Protein AF-A0A803NP10-F1 (afdb_monomer_lite)

InterPro domains:
  IPR000477 Reverse transcriptase domain [PF00078] (2-114)
  IPR043502 DNA/RNA polymerase superfamily [SSF56672] (2-118)
  IPR052343 Diverse Retrotransposon and Effector-Associated Protein [PTHR46890] (3-123)

pLDDT: mean 70.98, std 17.85, range [36.22, 94.0]

Secondary structure (DSSP, 8-state):
-----------HHHHHHHHHHHHHHHTTHHHHS-TT--TT-TT--HHHHHHHHHHHHHHHHH--SSSS---------TTGGGS--HHHHHHHHHHTT--HHHHHHHHHHHS---EEEEETTEEEEEE---------HHHHHHHHHHHT-----TT-EETTEETTTTT-SHHHHHHHHHHHHTT-

Structure (mmCIF, N/CA/C/O backbone):
data_AF-A0A803NP10-F1
#
_entry.id   AF-A0A803NP10-F1
#
loop_
_atom_site.group_PDB
_atom_site.id
_atom_site.type_symbol
_atom_site.label_atom_id
_atom_site.label_alt_id
_atom_site.label_comp_id
_atom_site.label_asym_id
_atom_site.label_entity_id
_atom_site.label_seq_id
_atom_site.pdbx_PDB_ins_code
_atom_site.Cartn_x
_atom_site.Cartn_y
_atom_site.Cartn_z
_atom_site.occupancy
_atom_site.B_iso_or_equiv
_atom_site.auth_seq_id
_atom_site.auth_comp_id
_atom_site.auth_asym_id
_atom_site.auth_atom_id
_atom_site.pdbx_PDB_model_num
ATOM 1 N N . MET A 1 1 ? 21.251 1.908 19.090 1.00 40.88 1 MET A N 1
ATOM 2 C CA . MET A 1 1 ? 21.165 1.400 17.698 1.00 40.88 1 MET A CA 1
ATOM 3 C C . MET A 1 1 ? 19.719 1.035 17.324 1.00 40.88 1 MET A C 1
ATOM 5 O O . MET A 1 1 ? 19.474 -0.008 16.733 1.00 40.88 1 MET A O 1
ATOM 9 N N . GLY A 1 2 ? 18.742 1.880 17.663 1.00 46.78 2 GLY A N 1
ATOM 10 C CA . GLY A 1 2 ? 17.358 1.761 17.189 1.00 46.78 2 GLY A CA 1
ATOM 11 C C . GLY A 1 2 ? 17.092 2.895 16.204 1.00 46.78 2 GLY A C 1
ATOM 12 O O . GLY A 1 2 ? 17.693 3.951 16.352 1.00 46.78 2 GLY A O 1
ATOM 13 N N . ASP A 1 3 ? 16.246 2.662 15.205 1.00 52.47 3 ASP A N 1
ATOM 14 C CA . ASP A 1 3 ? 15.698 3.675 14.281 1.00 52.47 3 ASP A CA 1
ATOM 15 C C . ASP A 1 3 ? 16.528 4.100 13.059 1.00 52.47 3 ASP A C 1
ATOM 17 O O . ASP A 1 3 ? 16.216 5.098 12.410 1.00 52.47 3 ASP A O 1
ATOM 21 N N . LEU A 1 4 ? 17.508 3.302 12.629 1.00 56.22 4 LEU A N 1
ATOM 22 C CA . LEU A 1 4 ? 17.996 3.433 11.252 1.00 56.22 4 LEU A CA 1
ATOM 23 C C . LEU A 1 4 ? 16.934 2.889 10.286 1.00 56.22 4 LEU A C 1
ATOM 25 O O . LEU A 1 4 ? 16.566 1.714 10.353 1.00 56.22 4 LEU A O 1
ATOM 29 N N . ARG A 1 5 ? 16.444 3.749 9.384 1.00 56.88 5 ARG A N 1
ATOM 30 C CA . ARG A 1 5 ? 15.565 3.367 8.270 1.00 56.88 5 ARG A CA 1
ATOM 31 C C . ARG A 1 5 ? 16.409 3.228 7.002 1.00 56.88 5 ARG A C 1
ATOM 33 O O . ARG A 1 5 ? 16.737 4.253 6.402 1.00 56.88 5 ARG A O 1
ATOM 40 N N . PRO A 1 6 ? 16.805 2.006 6.605 1.00 53.59 6 PRO A N 1
ATOM 41 C CA . PRO A 1 6 ? 17.577 1.814 5.388 1.00 53.59 6 PRO A CA 1
ATOM 42 C C . PRO A 1 6 ? 16.744 2.259 4.183 1.00 53.59 6 PRO A C 1
ATOM 44 O O . PRO A 1 6 ? 15.606 1.833 3.999 1.00 53.59 6 PRO A O 1
ATOM 47 N N . ILE A 1 7 ? 17.307 3.147 3.368 1.00 60.44 7 ILE A N 1
ATOM 48 C CA . ILE A 1 7 ? 16.685 3.579 2.118 1.00 60.44 7 ILE A CA 1
ATOM 49 C C . ILE A 1 7 ? 17.265 2.715 1.005 1.00 60.44 7 ILE A C 1
ATOM 51 O O . ILE A 1 7 ? 18.455 2.791 0.703 1.00 60.44 7 ILE A O 1
ATOM 55 N N . ALA A 1 8 ? 16.416 1.909 0.370 1.00 59.62 8 ALA A N 1
ATOM 56 C CA . ALA A 1 8 ? 16.795 1.191 -0.836 1.00 59.62 8 ALA A CA 1
ATOM 57 C C . ALA A 1 8 ? 16.838 2.177 -2.010 1.00 59.62 8 ALA A C 1
ATOM 59 O O . ALA A 1 8 ? 15.809 2.693 -2.454 1.00 59.62 8 ALA A O 1
ATOM 60 N N . LEU A 1 9 ? 18.031 2.459 -2.530 1.00 59.84 9 LEU A N 1
ATOM 61 C CA . LEU A 1 9 ? 18.154 3.209 -3.771 1.00 59.84 9 LEU A CA 1
ATOM 62 C C . LEU A 1 9 ? 18.084 2.216 -4.936 1.00 59.84 9 LEU A C 1
ATOM 64 O O . LEU A 1 9 ? 18.930 1.348 -5.078 1.00 59.84 9 LEU A O 1
ATOM 68 N N . CYS A 1 10 ? 17.059 2.305 -5.773 1.00 66.06 10 CYS A N 1
ATOM 69 C CA . CYS A 1 10 ? 16.915 1.406 -6.920 1.00 66.06 10 CYS A CA 1
ATOM 70 C C . CYS A 1 10 ? 17.421 2.057 -8.215 1.00 66.06 10 CYS A C 1
ATOM 72 O O . CYS A 1 10 ? 17.419 3.288 -8.331 1.00 66.06 10 CYS A O 1
ATOM 74 N N . ASN A 1 11 ? 17.780 1.231 -9.205 1.00 73.69 11 ASN A N 1
ATOM 75 C CA . ASN A 1 11 ? 18.084 1.687 -10.565 1.00 73.69 11 ASN A CA 1
ATOM 76 C C . ASN A 1 11 ? 16.886 2.469 -11.150 1.00 73.69 11 ASN A C 1
ATOM 78 O O . ASN A 1 11 ? 15.725 2.133 -10.894 1.00 73.69 11 ASN A O 1
ATOM 82 N N . VAL A 1 12 ? 17.154 3.510 -11.942 1.00 76.06 12 VAL A N 1
ATOM 83 C CA . VAL A 1 12 ? 16.141 4.282 -12.679 1.00 76.06 12 VAL A CA 1
ATOM 84 C C . VAL A 1 12 ? 15.227 3.372 -13.510 1.00 76.06 12 VAL A C 1
ATOM 86 O O . VAL A 1 12 ? 14.010 3.543 -13.451 1.00 76.06 12 VAL A O 1
ATOM 89 N N . SER A 1 13 ? 15.762 2.346 -14.179 1.00 73.06 13 SER A N 1
ATOM 90 C CA . SER A 1 13 ? 14.955 1.373 -14.937 1.00 73.06 13 SER A CA 1
ATOM 91 C C . SER A 1 13 ? 13.927 0.659 -14.051 1.00 73.06 13 SER A C 1
ATOM 93 O O . SER A 1 13 ? 12.762 0.517 -14.421 1.00 73.06 13 SER A O 1
ATOM 95 N N . TYR A 1 14 ? 14.326 0.273 -12.835 1.00 78.94 14 TYR A N 1
ATOM 96 C CA . TYR A 1 14 ? 13.425 -0.335 -11.854 1.00 78.94 14 TYR A CA 1
ATOM 97 C C . TYR A 1 14 ? 12.371 0.658 -11.351 1.00 78.94 14 TYR A C 1
ATOM 99 O O . TYR A 1 14 ? 11.205 0.298 -11.185 1.00 78.94 14 TYR A O 1
ATOM 107 N N . LYS A 1 15 ? 12.747 1.922 -11.127 1.00 80.56 15 LYS A N 1
ATOM 108 C CA . LYS A 1 15 ? 11.797 2.969 -10.718 1.00 80.56 15 LYS A CA 1
ATOM 109 C C . LYS A 1 15 ? 10.732 3.199 -11.789 1.00 80.56 15 LYS A C 1
ATOM 111 O O . LYS A 1 15 ? 9.561 3.334 -11.454 1.00 80.56 15 LYS A O 1
ATOM 116 N N . ILE A 1 16 ? 11.122 3.184 -13.064 1.00 82.44 16 ILE A N 1
ATOM 117 C CA . ILE A 1 16 ? 10.186 3.281 -14.190 1.00 82.44 16 ILE A CA 1
ATOM 118 C C . ILE A 1 16 ? 9.250 2.068 -14.194 1.00 82.44 16 ILE A C 1
ATOM 120 O O . ILE A 1 16 ? 8.033 2.240 -14.184 1.00 82.44 16 ILE A O 1
ATOM 124 N N . LEU A 1 17 ? 9.792 0.849 -14.132 1.00 83.12 17 LEU A N 1
ATOM 125 C CA . LEU A 1 17 ? 8.986 -0.374 -14.151 1.00 83.12 17 LEU A CA 1
ATOM 126 C C . LEU A 1 17 ? 7.996 -0.436 -12.978 1.00 83.12 17 LEU A C 1
ATOM 128 O O . LEU A 1 17 ? 6.797 -0.614 -13.183 1.00 83.12 17 LEU A O 1
ATOM 132 N N . SER A 1 18 ? 8.479 -0.240 -11.751 1.00 85.44 18 SER A N 1
ATOM 133 C CA . SER A 1 18 ? 7.636 -0.252 -10.549 1.00 85.44 18 SER A CA 1
ATOM 134 C C . SER A 1 18 ? 6.572 0.846 -10.590 1.00 85.44 18 SER A C 1
ATOM 136 O O . SER A 1 18 ? 5.431 0.617 -10.184 1.00 85.44 18 SER A O 1
ATOM 138 N N . LYS A 1 19 ? 6.889 2.012 -11.168 1.00 86.56 19 LYS A N 1
ATOM 139 C CA . LYS A 1 19 ? 5.907 3.071 -11.393 1.00 86.56 19 LYS A CA 1
ATOM 140 C C . LYS A 1 19 ? 4.815 2.662 -12.374 1.00 86.56 19 LYS A C 1
ATOM 142 O O . LYS A 1 19 ? 3.642 2.924 -12.103 1.00 86.56 19 LYS A O 1
ATOM 147 N N . VAL A 1 20 ? 5.181 2.047 -13.498 1.00 89.06 20 VAL A N 1
ATOM 148 C CA . VAL A 1 20 ? 4.216 1.561 -14.495 1.00 89.06 20 VAL A CA 1
ATOM 149 C C . VAL A 1 20 ? 3.281 0.536 -13.857 1.00 89.06 20 VAL A C 1
ATOM 151 O O . VAL A 1 20 ? 2.063 0.650 -13.999 1.00 89.06 20 VAL A O 1
ATOM 154 N N . LEU A 1 21 ? 3.829 -0.407 -13.084 1.00 89.81 21 LEU A N 1
ATOM 155 C CA . LEU A 1 21 ? 3.028 -1.403 -12.374 1.00 89.81 21 LEU A CA 1
ATOM 156 C C . LEU A 1 21 ? 2.063 -0.751 -11.374 1.00 89.81 21 LEU A C 1
ATOM 158 O O . LEU A 1 21 ? 0.867 -1.038 -11.398 1.00 89.81 21 LEU A O 1
ATOM 162 N N . ALA A 1 22 ? 2.545 0.185 -10.552 1.00 89.31 22 ALA A N 1
ATOM 163 C CA . ALA A 1 22 ? 1.715 0.901 -9.585 1.00 89.31 22 ALA A CA 1
ATOM 164 C C . ALA A 1 22 ? 0.599 1.723 -10.254 1.00 89.31 22 ALA A C 1
ATOM 166 O O . ALA A 1 22 ? -0.526 1.770 -9.761 1.00 89.31 22 ALA A O 1
ATOM 167 N N . ASN A 1 23 ? 0.883 2.358 -11.393 1.00 89.19 23 ASN A N 1
ATOM 168 C CA . ASN A 1 23 ? -0.120 3.111 -12.142 1.00 89.19 23 ASN A CA 1
ATOM 169 C C . ASN A 1 23 ? -1.200 2.205 -12.744 1.00 89.19 23 ASN A C 1
ATOM 171 O O . ASN A 1 23 ? -2.362 2.597 -12.735 1.00 89.19 23 ASN A O 1
ATOM 175 N N . ARG A 1 24 ? -0.852 0.995 -13.198 1.00 89.50 24 ARG A N 1
ATOM 176 C CA . ARG A 1 24 ? -1.848 0.005 -13.639 1.00 89.50 24 ARG A CA 1
ATOM 177 C C . ARG A 1 24 ? -2.714 -0.493 -12.483 1.00 89.50 24 ARG A C 1
ATOM 179 O O . ARG A 1 24 ? -3.924 -0.594 -12.646 1.00 89.50 24 ARG A O 1
ATOM 186 N N . MET A 1 25 ? -2.130 -0.732 -11.304 1.00 86.88 25 MET A N 1
ATOM 187 C CA . MET A 1 25 ? -2.915 -1.121 -10.120 1.00 86.88 25 MET A CA 1
ATOM 188 C C . MET A 1 25 ? -3.843 -0.017 -9.625 1.00 86.88 25 MET A C 1
ATOM 190 O O . MET A 1 25 ? -4.866 -0.320 -9.022 1.00 86.88 25 MET A O 1
ATOM 194 N N . ARG A 1 26 ? -3.518 1.254 -9.888 1.00 85.19 26 ARG A N 1
ATOM 195 C CA . ARG A 1 26 ? -4.315 2.399 -9.434 1.00 85.19 26 ARG A CA 1
ATOM 196 C C . ARG A 1 26 ? -5.789 2.289 -9.826 1.00 85.19 26 ARG A C 1
ATOM 198 O O . ARG A 1 26 ? -6.626 2.600 -8.998 1.00 85.19 26 ARG A O 1
ATOM 205 N N . GLY A 1 27 ? -6.105 1.832 -11.039 1.00 83.44 27 GLY A N 1
ATOM 206 C CA . GLY A 1 27 ? -7.501 1.686 -11.477 1.00 83.44 27 GLY A CA 1
ATOM 207 C C . GLY A 1 27 ? -8.274 0.580 -10.747 1.00 83.44 27 GLY A C 1
ATOM 208 O O . GLY A 1 27 ? -9.497 0.606 -10.704 1.00 83.44 27 GLY A O 1
ATOM 209 N N . LEU A 1 28 ? -7.567 -0.382 -10.150 1.00 86.31 28 LEU A N 1
ATOM 210 C CA . LEU A 1 28 ? -8.155 -1.518 -9.435 1.00 86.31 28 LEU A CA 1
ATOM 211 C C . LEU A 1 28 ? -8.153 -1.320 -7.915 1.00 86.31 28 LEU A C 1
ATOM 213 O O . LEU A 1 28 ? -8.812 -2.072 -7.201 1.00 86.31 28 LEU A O 1
ATOM 217 N N . ILE A 1 29 ? -7.422 -0.323 -7.407 1.00 85.50 29 ILE A N 1
ATOM 218 C CA . ILE A 1 29 ? -7.143 -0.193 -5.975 1.00 85.50 29 ILE A CA 1
ATOM 219 C C . ILE A 1 29 ? -8.410 0.031 -5.144 1.00 85.50 29 ILE A C 1
ATOM 221 O O . ILE A 1 29 ? -8.508 -0.504 -4.045 1.00 85.50 29 ILE A O 1
ATOM 225 N N . ASP A 1 30 ? -9.403 0.734 -5.691 1.00 84.56 30 ASP A N 1
ATOM 226 C CA . ASP A 1 30 ? -10.671 1.002 -5.004 1.00 84.56 30 ASP A CA 1
ATOM 227 C C . ASP A 1 30 ? -11.570 -0.238 -4.883 1.00 84.56 30 ASP A C 1
ATOM 229 O O . ASP A 1 30 ? -12.404 -0.297 -3.987 1.00 84.56 30 ASP A O 1
ATOM 233 N N . HIS A 1 31 ? -11.375 -1.251 -5.734 1.00 86.00 31 HIS A N 1
ATOM 234 C CA . HIS A 1 31 ? -12.096 -2.528 -5.651 1.00 86.00 31 HIS A CA 1
ATOM 235 C C . HIS A 1 31 ? -11.412 -3.517 -4.699 1.00 86.00 31 HIS A C 1
ATOM 237 O O . HIS A 1 31 ? -12.032 -4.449 -4.198 1.00 86.00 31 HIS A O 1
ATOM 243 N N . VAL A 1 32 ? -10.110 -3.327 -4.485 1.00 86.06 32 VAL A N 1
ATOM 244 C CA . VAL A 1 32 ? -9.248 -4.206 -3.690 1.00 86.06 32 VAL A CA 1
ATOM 245 C C . VAL A 1 32 ? -9.181 -3.755 -2.233 1.00 86.06 32 VAL A C 1
ATOM 247 O O . VAL A 1 32 ? -9.078 -4.585 -1.331 1.00 86.06 32 VAL A O 1
ATOM 250 N N . ILE A 1 33 ? -9.211 -2.444 -1.995 1.00 86.94 33 ILE A N 1
ATOM 251 C CA . ILE A 1 33 ? -8.948 -1.857 -0.687 1.00 86.94 33 ILE A CA 1
ATOM 252 C C . ILE A 1 33 ? -10.222 -1.258 -0.086 1.00 86.94 33 ILE A C 1
ATOM 254 O O . ILE A 1 33 ? -10.951 -0.520 -0.744 1.00 86.94 33 ILE A O 1
ATOM 258 N N . SER A 1 34 ? -10.431 -1.505 1.212 1.00 87.19 34 SER A N 1
ATOM 259 C CA . SER A 1 34 ? -11.513 -0.903 2.000 1.00 87.19 34 SER A CA 1
ATOM 260 C C . SER A 1 34 ? -11.555 0.628 1.856 1.00 87.19 34 SER A C 1
ATOM 262 O O . SER A 1 34 ? -10.497 1.271 1.859 1.00 87.19 34 SER A O 1
ATOM 264 N N . PRO A 1 35 ? -12.745 1.256 1.826 1.00 84.19 35 PRO A N 1
ATOM 265 C CA . PRO A 1 35 ? -12.879 2.715 1.830 1.00 84.19 35 PRO A CA 1
ATOM 266 C C . PRO A 1 35 ? -12.229 3.381 3.055 1.00 84.19 35 PRO A C 1
ATOM 268 O O . PRO A 1 35 ? -11.812 4.530 2.976 1.00 84.19 35 PRO A O 1
ATOM 271 N N . THR A 1 36 ? -12.073 2.655 4.167 1.00 83.44 36 THR A N 1
ATOM 272 C CA . THR A 1 36 ? -11.462 3.172 5.405 1.00 83.44 36 THR A CA 1
ATOM 273 C C . THR A 1 36 ? -9.935 3.270 5.362 1.00 83.44 36 THR A C 1
ATOM 275 O O . THR A 1 36 ? -9.326 3.861 6.253 1.00 83.44 36 THR A O 1
ATOM 278 N N . GLN A 1 37 ? -9.277 2.696 4.352 1.00 84.38 37 GLN A N 1
ATOM 279 C CA . GLN A 1 37 ? -7.831 2.817 4.200 1.00 84.38 37 GLN A CA 1
ATOM 280 C C . GLN A 1 37 ? -7.497 4.088 3.416 1.00 84.38 37 GLN A C 1
ATOM 282 O O . GLN A 1 37 ? -7.716 4.151 2.211 1.00 84.38 37 GLN A O 1
ATOM 287 N N . SER A 1 38 ? -6.935 5.092 4.085 1.00 81.81 38 SER A N 1
ATOM 288 C CA . SER A 1 38 ? -6.633 6.385 3.439 1.00 81.81 38 SER A CA 1
ATOM 289 C C . SER A 1 38 ? -5.166 6.567 3.042 1.00 81.81 38 SER A C 1
ATOM 291 O O . SER A 1 38 ? -4.845 7.391 2.190 1.00 81.81 38 SER A O 1
ATOM 293 N N . ALA A 1 39 ? -4.242 5.802 3.628 1.00 81.38 39 ALA A N 1
ATOM 294 C CA . ALA A 1 39 ? -2.816 5.953 3.345 1.00 81.38 39 ALA A CA 1
ATOM 295 C C . ALA A 1 39 ? -2.443 5.404 1.956 1.00 81.38 39 ALA A C 1
ATOM 297 O O . ALA A 1 39 ? -2.854 4.307 1.585 1.00 81.38 39 ALA A O 1
ATOM 298 N N . PHE A 1 40 ? -1.602 6.147 1.227 1.00 80.50 40 PHE A N 1
ATOM 299 C CA . PHE A 1 40 ? -1.045 5.779 -0.086 1.00 80.50 40 PHE A CA 1
ATOM 300 C C . PHE A 1 40 ? -2.062 5.602 -1.230 1.00 80.50 40 PHE A C 1
ATOM 302 O O . PHE A 1 40 ? -1.690 5.121 -2.302 1.00 80.50 40 PHE A O 1
ATOM 309 N N . ILE A 1 41 ? -3.308 6.050 -1.051 1.00 83.94 41 ILE A N 1
ATOM 310 C CA . ILE A 1 41 ? -4.344 6.025 -2.091 1.00 83.94 41 ILE A CA 1
ATOM 311 C C . ILE A 1 41 ? -4.578 7.453 -2.603 1.00 83.94 41 ILE A C 1
ATOM 313 O O . ILE A 1 41 ? -4.772 8.369 -1.802 1.00 83.94 41 ILE A O 1
ATOM 317 N N . PRO A 1 42 ? -4.528 7.691 -3.927 1.00 80.56 42 PRO A N 1
ATOM 318 C CA . PRO A 1 42 ? -4.794 9.015 -4.483 1.00 80.56 42 PRO A CA 1
ATOM 319 C C . PRO A 1 42 ? -6.215 9.476 -4.138 1.00 80.56 42 PRO A C 1
ATOM 321 O O . PRO A 1 42 ? -7.159 8.704 -4.235 1.00 80.56 42 PRO A O 1
ATOM 324 N N . GLY A 1 43 ? -6.367 10.747 -3.768 1.00 82.69 43 GLY A N 1
ATOM 325 C CA . GLY A 1 43 ? -7.677 11.333 -3.462 1.00 82.69 43 GLY A CA 1
ATOM 326 C C . GLY A 1 43 ? -8.179 11.098 -2.035 1.00 82.69 43 GLY A C 1
ATOM 327 O O . GLY A 1 43 ? -9.128 11.764 -1.644 1.00 82.69 43 GLY A O 1
ATOM 328 N N . ARG A 1 44 ? -7.524 10.242 -1.237 1.00 84.88 44 ARG A N 1
ATOM 329 C CA . ARG A 1 44 ? -7.834 10.057 0.190 1.00 84.88 44 ARG A CA 1
ATOM 330 C C . ARG A 1 44 ? -6.859 10.857 1.049 1.00 84.88 44 ARG A C 1
ATOM 332 O O . ARG A 1 44 ? -5.655 10.868 0.774 1.00 84.88 44 ARG A O 1
ATOM 339 N N . LEU A 1 45 ? -7.363 11.563 2.060 1.00 85.00 45 LEU A N 1
ATOM 340 C CA . LEU A 1 45 ? -6.544 12.421 2.913 1.00 85.00 45 LEU A CA 1
ATOM 341 C C . LEU A 1 45 ? -6.278 11.753 4.262 1.00 85.00 45 LEU A C 1
ATOM 343 O O . LEU A 1 45 ? -7.096 11.020 4.808 1.00 85.00 45 LEU A O 1
ATOM 347 N N . ILE A 1 46 ? -5.109 12.036 4.844 1.00 86.00 46 ILE A N 1
ATOM 348 C CA . ILE A 1 46 ? -4.767 11.526 6.180 1.00 86.00 46 ILE A CA 1
ATOM 349 C C . ILE A 1 46 ? -5.675 12.113 7.272 1.00 86.00 46 ILE A C 1
ATOM 351 O O . ILE A 1 46 ? -5.887 11.476 8.301 1.00 86.00 46 ILE A O 1
ATOM 355 N N . SER A 1 47 ? -6.235 13.304 7.032 1.00 88.12 47 SER A N 1
ATOM 356 C CA . SER A 1 47 ? -7.206 13.963 7.911 1.00 88.12 47 SER A CA 1
ATOM 357 C C . SER A 1 47 ? -8.447 13.114 8.154 1.00 88.12 47 SER A C 1
ATOM 359 O O . SER A 1 47 ? -8.966 13.115 9.265 1.00 88.12 47 SER A O 1
ATOM 361 N N . ASP A 1 48 ? -8.880 12.346 7.155 1.00 85.38 48 ASP A N 1
ATOM 362 C CA . ASP A 1 48 ? -10.111 11.558 7.227 1.00 85.38 48 ASP A CA 1
ATOM 363 C C . ASP A 1 48 ? -9.950 10.437 8.264 1.00 85.38 48 ASP A C 1
ATOM 365 O O . ASP A 1 48 ? -10.798 10.240 9.132 1.00 85.38 48 ASP A O 1
ATOM 369 N N . ASN A 1 49 ? -8.782 9.783 8.277 1.00 86.44 49 ASN A N 1
ATOM 370 C CA . ASN A 1 49 ? -8.436 8.792 9.300 1.00 86.44 49 ASN A CA 1
ATOM 371 C C . ASN A 1 49 ? -8.347 9.398 10.705 1.00 86.44 49 ASN A C 1
ATOM 373 O O . ASN A 1 49 ? -8.701 8.740 11.683 1.00 86.44 49 ASN A O 1
ATOM 377 N N . ILE A 1 50 ? -7.847 10.633 10.814 1.00 89.19 50 ILE A N 1
ATOM 378 C CA . ILE A 1 50 ? -7.759 11.347 12.092 1.00 89.19 50 ILE A CA 1
ATOM 379 C C . ILE A 1 50 ? -9.169 11.635 12.620 1.00 89.19 50 ILE A C 1
ATOM 381 O O . ILE A 1 50 ? -9.433 11.396 13.796 1.00 89.19 50 ILE A O 1
ATOM 385 N N . MET A 1 51 ? -10.084 12.080 11.756 1.00 89.25 51 MET A N 1
ATOM 386 C CA . MET A 1 51 ? -11.478 12.339 12.115 1.00 89.25 51 MET A CA 1
ATOM 387 C C . MET A 1 51 ? -12.184 11.067 12.596 1.00 89.25 51 MET A C 1
ATOM 389 O O . MET A 1 51 ? -12.736 11.061 13.694 1.00 89.25 51 MET A O 1
ATOM 393 N N . VAL A 1 52 ? -12.068 9.963 11.849 1.00 88.75 52 VAL A N 1
ATOM 394 C CA . VAL A 1 52 ? -12.627 8.660 12.251 1.00 88.75 52 VAL A CA 1
ATOM 395 C C . VAL A 1 52 ? -12.057 8.203 13.600 1.00 88.75 52 VAL A C 1
ATOM 397 O O . VAL A 1 52 ? -12.794 7.733 14.466 1.00 88.75 52 VAL A O 1
ATOM 400 N N . ALA A 1 53 ? -10.752 8.372 13.829 1.00 90.44 53 ALA A N 1
ATOM 401 C CA . ALA A 1 53 ? -10.143 8.040 15.115 1.00 90.44 53 ALA A CA 1
ATOM 402 C C . ALA A 1 53 ? -10.701 8.902 16.262 1.00 90.44 53 ALA A C 1
ATOM 404 O O . ALA A 1 53 ? -10.978 8.373 17.341 1.00 90.44 53 ALA A O 1
ATOM 405 N N . PHE A 1 54 ? -10.904 10.206 16.042 1.00 92.31 54 PHE A N 1
ATOM 406 C CA . PHE A 1 54 ? -11.527 11.087 17.032 1.00 92.31 54 PHE A CA 1
ATOM 407 C C . PHE A 1 54 ? -12.967 10.682 17.345 1.00 92.31 54 PHE A C 1
ATOM 409 O O . PHE A 1 54 ? -13.332 10.662 18.518 1.00 92.31 54 PHE A O 1
ATOM 416 N N . GLU A 1 55 ? -13.762 10.310 16.342 1.00 91.81 55 GLU A N 1
ATOM 417 C CA . GLU A 1 55 ? -15.130 9.821 16.543 1.00 91.81 55 GLU A CA 1
ATOM 418 C C . GLU A 1 55 ? -15.162 8.527 17.358 1.00 91.81 55 GLU A C 1
ATOM 420 O O . GLU A 1 55 ? -15.938 8.423 18.307 1.00 91.81 55 GLU A O 1
ATOM 425 N N . ILE A 1 56 ? -14.275 7.571 17.057 1.00 91.31 56 ILE A N 1
ATOM 426 C CA . ILE A 1 56 ? -14.140 6.327 17.828 1.00 91.31 56 ILE A CA 1
ATOM 427 C C . ILE A 1 56 ? -13.786 6.647 19.285 1.00 91.31 56 ILE A C 1
ATOM 429 O O . ILE A 1 56 ? -14.448 6.168 20.206 1.00 91.31 56 ILE A O 1
ATOM 433 N N . MET A 1 57 ? -12.776 7.490 19.516 1.00 92.00 57 MET A N 1
ATOM 434 C CA . MET A 1 57 ? -12.354 7.874 20.868 1.00 92.00 57 MET A CA 1
ATOM 435 C C . MET A 1 57 ? -13.452 8.626 21.624 1.00 92.00 57 MET A C 1
ATOM 437 O O . MET A 1 57 ? -13.665 8.384 22.814 1.00 92.00 57 MET A O 1
ATOM 441 N N . HIS A 1 58 ? -14.174 9.513 20.940 1.00 92.88 58 HIS A N 1
ATOM 442 C CA . HIS A 1 58 ? -15.314 10.221 21.501 1.00 92.88 58 HIS A CA 1
ATOM 443 C C . HIS A 1 58 ? -16.421 9.234 21.884 1.00 92.88 58 HIS A C 1
ATOM 445 O O . HIS A 1 58 ? -16.856 9.218 23.032 1.00 92.88 58 HIS A O 1
ATOM 451 N N . TYR A 1 59 ? -16.820 8.344 20.976 1.00 91.56 59 TYR A N 1
ATOM 452 C CA . TYR A 1 59 ? -17.822 7.318 21.249 1.00 91.56 59 TYR A CA 1
ATOM 453 C C . TYR A 1 59 ? -17.450 6.467 22.471 1.00 91.56 59 TYR A C 1
ATOM 455 O O . TYR A 1 59 ? -18.276 6.299 23.368 1.00 91.56 59 TYR A O 1
ATOM 463 N N . LEU A 1 60 ? -16.200 5.998 22.562 1.00 91.06 60 LEU A N 1
ATOM 464 C CA . LEU A 1 60 ? -15.724 5.234 23.719 1.00 91.06 60 LEU A CA 1
ATOM 465 C C . LEU A 1 60 ? -15.775 6.042 25.022 1.00 91.06 60 LEU A C 1
ATOM 467 O O . LEU A 1 60 ? -16.170 5.502 26.051 1.00 91.06 60 LEU A O 1
ATOM 471 N N . LYS A 1 61 ? -15.424 7.334 24.988 1.00 88.56 61 LYS A N 1
ATOM 472 C CA . LYS A 1 61 ? -15.467 8.211 26.169 1.00 88.56 61 LYS A CA 1
ATOM 473 C C . LYS A 1 61 ? -16.885 8.368 26.728 1.00 88.56 61 LYS A C 1
ATOM 475 O O . LYS A 1 61 ? -17.056 8.425 27.942 1.00 88.56 61 LYS A O 1
ATOM 480 N N . TRP A 1 62 ? -17.891 8.453 25.859 1.00 87.94 62 TRP A N 1
ATOM 481 C CA . TRP A 1 62 ? -19.284 8.676 26.265 1.00 87.94 62 TRP A CA 1
ATOM 482 C C . TRP A 1 62 ? -20.068 7.379 26.502 1.00 87.94 62 TRP A C 1
ATOM 484 O O . TRP A 1 62 ? -21.079 7.388 27.208 1.00 87.94 62 TRP A O 1
ATOM 494 N N . LYS A 1 63 ? -19.609 6.240 25.974 1.00 84.25 63 LYS A N 1
ATOM 495 C CA . LYS A 1 63 ? -20.208 4.922 26.224 1.00 84.25 63 LYS A CA 1
ATOM 496 C C . LYS A 1 63 ? -19.750 4.323 27.552 1.00 84.25 63 LYS A C 1
ATOM 498 O O . LYS A 1 63 ? -19.040 3.328 27.602 1.00 84.25 63 LYS A O 1
ATOM 503 N N . THR A 1 64 ? -20.245 4.912 28.638 1.00 80.25 64 THR A N 1
ATOM 504 C CA . THR A 1 64 ? -19.978 4.488 30.025 1.00 80.25 64 THR A CA 1
ATOM 505 C C . THR A 1 64 ? -21.040 3.549 30.606 1.00 80.25 64 THR A C 1
ATOM 507 O O . THR A 1 64 ? -20.864 3.023 31.702 1.00 80.25 64 THR A O 1
ATOM 510 N N . LYS A 1 65 ? -22.157 3.329 29.895 1.00 82.69 65 LYS A N 1
ATOM 511 C CA . LYS A 1 65 ? -23.283 2.490 30.336 1.00 82.69 65 LYS A CA 1
ATOM 512 C C . LYS A 1 65 ? -23.742 1.543 29.226 1.00 82.69 65 LYS A C 1
ATOM 514 O O . LYS A 1 65 ? -23.747 1.907 28.051 1.00 82.69 65 LYS A O 1
ATOM 519 N N . GLY A 1 66 ? -24.195 0.354 29.619 1.00 84.06 66 GLY A N 1
ATOM 520 C CA . GLY A 1 66 ? -24.720 -0.679 28.724 1.00 84.06 66 GLY A CA 1
ATOM 521 C C . GLY A 1 66 ? -24.164 -2.062 29.060 1.00 84.06 66 GLY A C 1
ATOM 522 O O . GLY A 1 66 ? -23.173 -2.186 29.767 1.00 84.06 66 GLY A O 1
ATOM 523 N N . LYS A 1 67 ? -24.806 -3.117 28.549 1.00 83.88 67 LYS A N 1
ATOM 524 C CA . LYS A 1 67 ? -24.364 -4.508 28.772 1.00 83.88 67 LYS A CA 1
ATOM 525 C C . LYS A 1 67 ? -23.176 -4.923 27.886 1.00 83.88 67 LYS A C 1
ATOM 527 O O . LYS A 1 67 ? -22.575 -5.959 28.134 1.00 83.88 67 LYS A O 1
ATOM 532 N N . LYS A 1 68 ? -22.863 -4.147 26.839 1.00 86.25 68 LYS A N 1
ATOM 533 C CA . LYS A 1 68 ? -21.765 -4.403 25.891 1.00 86.25 68 LYS A CA 1
ATOM 534 C C . LYS A 1 68 ? -20.650 -3.376 26.097 1.00 86.25 68 LYS A C 1
ATOM 536 O O . LYS A 1 68 ? -20.918 -2.179 26.022 1.00 86.25 68 LYS A O 1
ATOM 541 N N . GLY A 1 69 ? -19.428 -3.850 26.334 1.00 85.75 69 GLY A N 1
ATOM 542 C CA . GLY A 1 69 ? -18.219 -3.024 26.374 1.00 85.75 69 GLY A CA 1
ATOM 543 C C . GLY A 1 69 ? 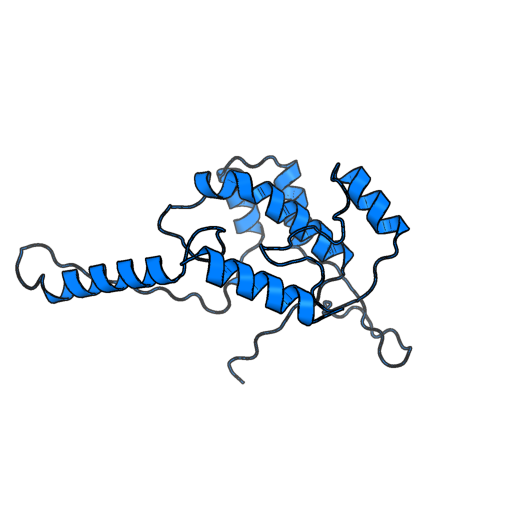-17.627 -2.815 24.979 1.00 85.75 69 GLY A C 1
ATOM 544 O O . GLY A 1 69 ? -17.786 -3.662 24.101 1.00 85.75 69 GLY A O 1
ATOM 545 N N . PHE A 1 70 ? -16.940 -1.692 24.782 1.00 88.31 70 PHE A N 1
ATOM 546 C CA . PHE A 1 70 ? -16.243 -1.354 23.540 1.00 88.31 70 PHE A CA 1
ATOM 547 C C . PHE A 1 70 ? -14.777 -1.040 23.849 1.00 88.31 70 PHE A C 1
ATOM 549 O O . PHE A 1 70 ? -14.479 -0.424 24.870 1.00 88.31 70 PHE A O 1
ATOM 556 N N . MET A 1 71 ? -13.867 -1.447 22.965 1.00 88.44 71 MET A N 1
ATOM 557 C CA . MET A 1 71 ? -12.428 -1.216 23.095 1.00 88.44 71 MET A CA 1
ATOM 558 C C . MET A 1 71 ? -11.859 -0.782 21.744 1.00 88.44 71 MET A C 1
ATOM 560 O O . MET A 1 71 ? -12.178 -1.372 20.714 1.00 88.44 71 MET A O 1
ATOM 564 N N . ALA A 1 72 ? -10.999 0.236 21.759 1.00 88.69 72 ALA A N 1
ATOM 565 C CA . ALA A 1 72 ? -10.211 0.634 20.604 1.00 88.69 72 ALA A CA 1
ATOM 566 C C . ALA A 1 72 ? -8.851 -0.065 20.679 1.00 88.69 72 ALA A C 1
ATOM 568 O O . ALA A 1 72 ? -8.177 -0.009 21.708 1.00 88.69 72 ALA A O 1
ATOM 569 N N . MET A 1 73 ? -8.449 -0.723 19.593 1.00 87.06 73 MET A N 1
ATOM 570 C CA . MET A 1 73 ? -7.169 -1.419 19.509 1.00 87.06 73 MET A CA 1
ATOM 571 C C . MET A 1 73 ? -6.308 -0.773 18.428 1.00 87.06 73 MET A C 1
ATOM 573 O O . MET A 1 73 ? -6.721 -0.665 17.275 1.00 87.06 73 MET A O 1
ATOM 577 N N . LYS A 1 74 ? -5.110 -0.327 18.813 1.00 87.69 74 LYS A N 1
ATOM 578 C CA . LYS A 1 74 ? -4.114 0.217 17.891 1.00 87.69 74 LYS A CA 1
ATOM 579 C C . LYS A 1 74 ? -3.076 -0.857 17.597 1.00 87.69 74 LYS A C 1
ATOM 581 O O . LYS A 1 74 ? -2.395 -1.316 18.509 1.00 87.69 74 LYS A O 1
ATOM 586 N N . PHE A 1 75 ? -2.923 -1.192 16.323 1.00 87.88 75 PHE A N 1
ATOM 587 C CA . PHE A 1 75 ? -1.869 -2.076 15.845 1.00 87.88 75 PHE A CA 1
ATOM 588 C C . PHE A 1 75 ? -0.806 -1.258 15.120 1.00 87.88 75 PHE A C 1
ATOM 590 O O . PHE A 1 75 ? -1.129 -0.471 14.232 1.00 87.88 75 PHE A O 1
ATOM 597 N N . ASP A 1 76 ? 0.453 -1.451 15.500 1.00 84.06 76 ASP A N 1
ATOM 598 C CA . ASP A 1 76 ? 1.607 -0.920 14.784 1.00 84.06 76 ASP A CA 1
ATOM 599 C C . ASP A 1 76 ? 2.538 -2.079 14.439 1.00 84.06 76 ASP A C 1
ATOM 601 O O . ASP A 1 76 ? 2.894 -2.892 15.293 1.00 84.06 76 ASP A O 1
ATOM 605 N N . MET A 1 77 ? 2.888 -2.191 13.164 1.00 79.19 77 MET A N 1
ATOM 606 C CA . MET A 1 77 ? 3.730 -3.272 12.676 1.00 79.19 77 MET A CA 1
ATOM 607 C C . MET A 1 77 ? 5.169 -2.773 12.572 1.00 79.19 77 MET A C 1
ATOM 609 O O . MET A 1 77 ? 5.486 -1.872 11.795 1.00 79.19 77 MET A O 1
ATOM 613 N N . SER A 1 78 ? 6.073 -3.383 13.338 1.00 77.38 78 SER A N 1
ATOM 614 C CA . SER A 1 78 ? 7.486 -3.006 13.299 1.00 77.38 78 SER A CA 1
ATOM 615 C C . SER A 1 78 ? 8.140 -3.480 12.003 1.00 77.38 78 SER A C 1
ATOM 617 O O . SER A 1 78 ? 8.096 -4.665 11.678 1.00 77.38 78 SER A O 1
ATOM 619 N N . LYS A 1 79 ? 8.784 -2.545 11.290 1.00 69.75 79 LYS A N 1
ATOM 620 C CA . LYS A 1 79 ? 9.524 -2.801 10.042 1.00 69.75 79 LYS A CA 1
ATOM 621 C C . LYS A 1 79 ? 8.700 -3.591 9.014 1.00 69.75 79 LYS A C 1
ATOM 623 O O . LYS A 1 79 ? 9.163 -4.598 8.488 1.00 69.75 79 LYS A O 1
ATOM 628 N N . THR A 1 80 ? 7.475 -3.136 8.739 1.00 73.19 80 THR A N 1
ATOM 629 C CA . THR A 1 80 ? 6.529 -3.794 7.817 1.00 73.19 80 THR A CA 1
ATOM 630 C C . THR A 1 80 ? 7.170 -4.236 6.514 1.00 73.19 80 THR A C 1
ATOM 632 O O . THR A 1 80 ? 7.040 -5.396 6.157 1.00 73.19 80 THR A O 1
ATOM 635 N N . TYR A 1 81 ? 7.895 -3.343 5.839 1.00 73.00 81 TYR A N 1
ATOM 636 C CA . TYR A 1 81 ? 8.513 -3.629 4.543 1.00 73.00 81 TYR A CA 1
ATOM 637 C C . TYR A 1 81 ? 9.648 -4.659 4.613 1.00 73.00 81 TYR A C 1
ATOM 639 O O . TYR A 1 81 ? 9.824 -5.411 3.662 1.00 73.00 81 TYR A O 1
ATOM 647 N N . ASP A 1 82 ? 10.371 -4.732 5.734 1.00 69.38 82 ASP A N 1
ATOM 648 C CA . ASP A 1 82 ? 11.481 -5.678 5.913 1.00 69.38 82 ASP A CA 1
ATOM 649 C C . ASP A 1 82 ? 10.983 -7.081 6.295 1.00 69.38 82 ASP A C 1
ATOM 651 O O . ASP A 1 82 ? 11.712 -8.059 6.161 1.00 69.38 82 ASP A O 1
ATOM 655 N N . ARG A 1 83 ? 9.756 -7.178 6.823 1.00 73.88 83 ARG A N 1
ATOM 656 C CA . ARG A 1 83 ? 9.184 -8.408 7.391 1.00 73.88 83 ARG A CA 1
ATOM 657 C C . ARG A 1 83 ? 8.082 -9.037 6.545 1.00 73.88 83 ARG A C 1
ATOM 659 O O . ARG A 1 83 ? 7.494 -10.025 6.977 1.00 73.88 83 ARG A O 1
ATOM 666 N N . VAL A 1 84 ? 7.775 -8.483 5.371 1.00 79.69 84 VAL A N 1
ATOM 667 C CA . VAL A 1 84 ? 6.805 -9.106 4.463 1.00 79.69 84 VAL A CA 1
ATOM 668 C C . VAL A 1 84 ? 7.374 -10.422 3.944 1.00 79.69 84 VAL A C 1
ATOM 670 O O . VAL A 1 84 ? 8.405 -10.442 3.274 1.00 79.69 84 VAL A O 1
ATOM 673 N N . GLU A 1 85 ? 6.668 -11.519 4.199 1.00 83.88 85 GLU A N 1
ATOM 674 C CA . GLU A 1 85 ? 6.970 -12.804 3.581 1.00 83.88 85 GLU A CA 1
ATOM 675 C C . GLU A 1 85 ? 6.505 -12.801 2.115 1.00 83.88 85 GLU A C 1
ATOM 677 O O . GLU A 1 85 ? 5.331 -12.585 1.799 1.00 83.88 85 GLU A O 1
ATOM 682 N N . LEU A 1 86 ? 7.443 -13.019 1.193 1.00 85.06 86 LEU A N 1
ATOM 683 C CA . LEU A 1 86 ? 7.188 -12.909 -0.245 1.00 85.06 86 LEU A CA 1
ATOM 684 C C . LEU A 1 86 ? 6.314 -14.044 -0.791 1.00 85.06 86 LEU A C 1
ATOM 686 O O . LEU A 1 86 ? 5.544 -13.825 -1.728 1.00 85.06 86 LEU A O 1
ATOM 690 N N . ASP A 1 87 ? 6.395 -15.237 -0.205 1.00 87.06 87 ASP A N 1
ATOM 691 C CA . ASP A 1 87 ? 5.540 -16.359 -0.596 1.00 87.06 87 ASP A CA 1
ATOM 692 C C . ASP A 1 87 ? 4.095 -16.141 -0.136 1.00 87.06 87 ASP A C 1
ATOM 694 O O . ASP A 1 87 ? 3.168 -16.366 -0.920 1.00 87.06 87 ASP A O 1
ATOM 698 N N . TYR A 1 88 ? 3.900 -15.568 1.058 1.00 88.50 88 TYR A N 1
ATOM 699 C CA . TYR A 1 88 ? 2.589 -15.093 1.499 1.00 88.50 88 TYR A CA 1
ATOM 700 C C . TYR A 1 88 ? 2.027 -14.030 0.549 1.00 88.50 88 TYR A C 1
ATOM 702 O O . TYR A 1 88 ? 0.880 -14.139 0.121 1.00 88.50 88 TYR A O 1
ATOM 710 N N . LEU A 1 89 ? 2.828 -13.031 0.153 1.00 89.31 89 LEU A N 1
ATOM 711 C CA . LEU A 1 89 ? 2.396 -12.010 -0.809 1.00 89.31 89 LEU A CA 1
ATOM 712 C C . LEU A 1 89 ? 1.953 -12.636 -2.141 1.00 89.31 89 LEU A C 1
ATOM 714 O O . LEU A 1 89 ? 0.903 -12.273 -2.675 1.00 89.31 89 LEU A O 1
ATOM 718 N N . ARG A 1 90 ? 2.723 -13.599 -2.663 1.00 91.19 90 ARG A N 1
ATOM 719 C CA . ARG A 1 90 ? 2.383 -14.321 -3.896 1.00 91.19 90 ARG A CA 1
ATOM 720 C C . ARG A 1 90 ? 1.049 -15.056 -3.754 1.00 91.19 90 ARG A C 1
ATOM 722 O O . ARG A 1 90 ? 0.184 -14.911 -4.617 1.00 91.19 90 ARG A O 1
ATOM 729 N N . ALA A 1 91 ? 0.876 -15.821 -2.676 1.00 92.19 91 ALA A N 1
ATOM 730 C CA . ALA A 1 91 ? -0.349 -16.569 -2.402 1.00 92.19 91 ALA A CA 1
ATOM 731 C C . ALA A 1 91 ? -1.558 -15.637 -2.231 1.00 92.19 91 ALA A C 1
ATOM 733 O O . ALA A 1 91 ? -2.610 -15.870 -2.824 1.00 92.19 91 ALA A O 1
ATOM 734 N N . PHE A 1 92 ? -1.388 -14.531 -1.505 1.00 91.88 92 PHE A N 1
ATOM 735 C CA . PHE A 1 92 ? -2.420 -13.518 -1.312 1.00 91.88 92 PHE A CA 1
ATOM 736 C C . PHE A 1 92 ? -2.901 -12.943 -2.648 1.00 91.88 92 PHE A C 1
ATOM 738 O O . PHE A 1 92 ? -4.101 -12.898 -2.909 1.00 91.88 92 PHE A O 1
ATOM 745 N N . MET A 1 93 ? -1.982 -12.584 -3.548 1.00 91.69 93 MET A N 1
ATOM 746 C CA . MET A 1 93 ? -2.354 -12.083 -4.872 1.00 91.69 93 MET A CA 1
ATOM 747 C C . MET A 1 93 ? -3.075 -13.133 -5.731 1.00 91.69 93 MET A C 1
ATOM 749 O O . MET A 1 93 ? -3.968 -12.779 -6.501 1.00 91.69 93 MET A O 1
ATOM 753 N N . HIS A 1 94 ? -2.731 -14.416 -5.594 1.00 93.88 94 HIS A N 1
ATOM 754 C CA . HIS A 1 94 ? -3.489 -15.491 -6.238 1.00 93.88 94 HIS A CA 1
ATOM 755 C C . HIS A 1 94 ? -4.922 -15.573 -5.701 1.00 93.88 94 HIS A C 1
ATOM 757 O O . HIS A 1 94 ? -5.857 -15.616 -6.498 1.00 93.88 94 HIS A O 1
ATOM 763 N N . CYS A 1 95 ? -5.109 -15.522 -4.379 1.00 92.94 95 CYS A N 1
ATOM 764 C CA . CYS A 1 95 ? -6.436 -15.533 -3.750 1.00 92.94 95 CYS A CA 1
ATOM 765 C C . CYS A 1 95 ? -7.299 -14.334 -4.165 1.00 92.94 95 CYS A C 1
ATOM 767 O O . CYS A 1 95 ? -8.514 -14.452 -4.277 1.00 92.94 95 CYS A O 1
ATOM 769 N N . MET A 1 96 ? -6.674 -13.190 -4.438 1.00 89.12 96 MET A N 1
ATOM 770 C CA . MET A 1 96 ? -7.349 -11.998 -4.952 1.00 89.12 96 MET A CA 1
ATOM 771 C C . MET A 1 96 ? -7.746 -12.083 -6.436 1.00 89.12 96 MET A C 1
ATOM 773 O O . MET A 1 96 ? -8.363 -11.155 -6.954 1.00 89.12 96 MET A O 1
ATOM 777 N N . GLY A 1 97 ? -7.384 -13.161 -7.138 1.00 91.62 97 GLY A N 1
ATOM 778 C CA . GLY A 1 97 ? -7.738 -13.372 -8.542 1.00 91.62 97 GLY A CA 1
ATOM 779 C C . GLY A 1 97 ? -6.814 -12.678 -9.547 1.00 91.62 97 GLY A C 1
ATOM 780 O O . GLY A 1 97 ? -7.166 -12.558 -10.721 1.00 91.62 97 GLY A O 1
ATOM 781 N N . PHE A 1 98 ? -5.622 -12.222 -9.139 1.00 91.69 98 PHE A N 1
ATOM 782 C CA . PHE A 1 98 ? -4.665 -11.660 -10.094 1.00 91.69 98 PHE A CA 1
ATOM 783 C C . PHE A 1 98 ? -4.128 -12.740 -11.043 1.00 91.69 98 PHE A C 1
ATOM 785 O O . PHE A 1 98 ? -3.831 -13.868 -10.650 1.00 91.69 98 PHE A O 1
ATOM 792 N N . SER A 1 99 ? -3.940 -12.379 -12.317 1.00 94.00 99 SER A N 1
ATOM 793 C CA . SER A 1 99 ? -3.361 -13.304 -13.298 1.00 94.00 99 SER A CA 1
ATOM 794 C C . SER A 1 99 ? -1.924 -13.695 -12.927 1.00 94.00 99 SER A C 1
ATOM 796 O O . SER A 1 99 ? -1.129 -12.855 -12.501 1.00 94.00 99 SER A O 1
ATOM 798 N N . GLY A 1 100 ? -1.540 -14.952 -13.174 1.00 92.94 100 GLY A N 1
ATOM 799 C CA . GLY A 1 100 ? -0.184 -15.432 -12.875 1.00 92.94 100 GLY A CA 1
ATOM 800 C C . GLY A 1 100 ? 0.920 -14.619 -13.565 1.00 92.94 100 GLY A C 1
ATOM 801 O O . GLY A 1 100 ? 1.977 -14.388 -12.986 1.00 92.94 100 GLY A O 1
ATOM 802 N N . LYS A 1 101 ? 0.660 -14.092 -14.773 1.00 92.50 101 LYS A N 1
ATOM 803 C CA . LYS A 1 101 ? 1.586 -13.180 -15.472 1.00 92.50 101 LYS A CA 1
ATOM 804 C C . LYS A 1 101 ? 1.823 -11.891 -14.676 1.00 92.50 101 LYS A C 1
ATOM 806 O O . LYS A 1 101 ? 2.964 -11.455 -14.556 1.00 92.50 101 LYS A O 1
ATOM 811 N N . TRP A 1 102 ? 0.761 -11.302 -14.124 1.00 91.81 102 TRP A N 1
ATOM 812 C CA . TRP A 1 102 ? 0.836 -10.094 -13.303 1.00 91.81 102 TRP A CA 1
ATOM 813 C C . TRP A 1 102 ? 1.580 -10.339 -11.991 1.00 91.81 102 TRP A C 1
ATOM 815 O O . TRP A 1 102 ? 2.491 -9.590 -11.642 1.00 91.81 102 TRP A O 1
ATOM 825 N N . ILE A 1 103 ? 1.241 -11.437 -11.312 1.00 92.75 103 ILE A N 1
ATOM 826 C CA . ILE A 1 103 ? 1.907 -11.860 -10.078 1.00 92.75 103 ILE A CA 1
ATOM 827 C C . ILE A 1 103 ? 3.400 -12.053 -10.338 1.00 92.75 103 ILE A C 1
ATOM 829 O O . ILE A 1 103 ? 4.218 -11.482 -9.628 1.00 92.75 103 ILE A O 1
ATOM 833 N N . ASN A 1 104 ? 3.778 -12.746 -11.414 1.00 89.94 104 ASN A N 1
ATOM 834 C CA . ASN A 1 104 ? 5.181 -12.943 -11.775 1.00 89.94 104 ASN A CA 1
ATOM 835 C C . ASN A 1 104 ? 5.934 -11.628 -12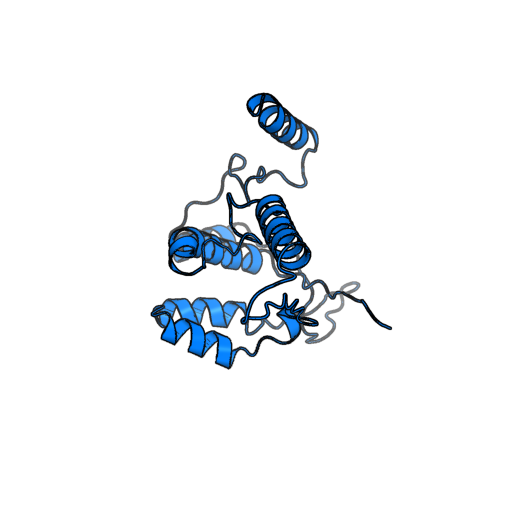.038 1.00 89.94 104 ASN A C 1
ATOM 837 O O . ASN A 1 104 ? 7.105 -11.526 -11.675 1.00 89.94 104 ASN A O 1
ATOM 841 N N . LEU A 1 105 ? 5.296 -10.619 -12.644 1.00 88.56 105 LEU A N 1
ATOM 842 C CA . LEU A 1 105 ? 5.907 -9.296 -12.834 1.00 88.56 105 LEU A CA 1
ATOM 843 C C . LEU A 1 105 ? 6.171 -8.599 -11.497 1.00 88.56 105 LEU A C 1
ATOM 845 O O . LEU A 1 105 ? 7.262 -8.072 -11.293 1.00 88.56 105 LEU A O 1
ATOM 849 N N . ILE A 1 106 ? 5.206 -8.638 -10.577 1.00 89.88 106 ILE A N 1
ATOM 850 C CA . ILE A 1 106 ? 5.361 -8.054 -9.240 1.00 89.88 106 ILE A CA 1
ATOM 851 C C . ILE A 1 106 ? 6.416 -8.810 -8.438 1.00 89.88 106 ILE A C 1
ATOM 853 O O . ILE A 1 106 ? 7.307 -8.176 -7.877 1.00 89.88 106 ILE A O 1
ATOM 857 N N . MET A 1 107 ? 6.379 -10.146 -8.452 1.00 87.75 107 MET A N 1
ATOM 858 C CA . MET A 1 107 ? 7.365 -10.975 -7.763 1.00 87.75 107 MET A CA 1
ATOM 859 C C . MET A 1 107 ? 8.778 -10.675 -8.255 1.00 87.75 107 MET A C 1
ATOM 861 O O . MET A 1 107 ? 9.641 -10.435 -7.425 1.00 87.75 107 MET A O 1
ATOM 865 N N . LYS A 1 108 ? 9.004 -10.548 -9.571 1.00 83.81 108 LYS A N 1
ATOM 866 C CA . LYS A 1 108 ? 10.309 -10.137 -10.124 1.00 83.81 108 LYS A CA 1
ATOM 867 C C . LYS A 1 108 ? 10.780 -8.768 -9.627 1.00 83.81 108 LYS A C 1
ATOM 869 O O . LYS A 1 108 ? 11.984 -8.553 -9.518 1.00 83.81 108 LYS A O 1
ATOM 874 N N . CYS A 1 109 ? 9.864 -7.841 -9.341 1.00 81.12 109 CYS A N 1
ATOM 875 C CA . CYS A 1 109 ? 10.223 -6.550 -8.763 1.00 81.12 109 CYS A CA 1
ATOM 876 C C . CYS A 1 109 ? 10.612 -6.661 -7.280 1.00 81.12 109 CYS A C 1
ATOM 878 O O . CYS A 1 109 ? 11.555 -5.996 -6.859 1.00 81.12 109 CYS A O 1
ATOM 880 N N . VAL A 1 110 ? 9.923 -7.492 -6.493 1.00 80.19 110 VAL A N 1
ATOM 881 C CA . VAL A 1 110 ? 10.137 -7.572 -5.035 1.00 80.19 110 VAL A CA 1
ATOM 882 C C . VAL A 1 110 ? 11.184 -8.607 -4.605 1.00 80.19 110 VAL A C 1
ATOM 884 O O . VAL A 1 110 ? 11.791 -8.432 -3.556 1.00 80.19 110 VAL A O 1
ATOM 887 N N . THR A 1 111 ? 11.472 -9.642 -5.406 1.00 73.19 111 THR A N 1
ATOM 888 C CA . THR A 1 111 ? 12.463 -10.699 -5.085 1.00 73.19 111 THR A CA 1
ATOM 889 C C . THR A 1 111 ? 13.924 -10.292 -5.310 1.00 73.19 111 THR A C 1
ATOM 891 O O . THR A 1 111 ? 14.814 -11.129 -5.210 1.00 73.19 111 THR A O 1
ATOM 894 N N . PHE A 1 112 ? 14.172 -9.003 -5.543 1.00 59.69 112 PHE A N 1
ATOM 895 C CA . PHE A 1 112 ? 15.481 -8.353 -5.548 1.00 59.69 112 PHE A CA 1
A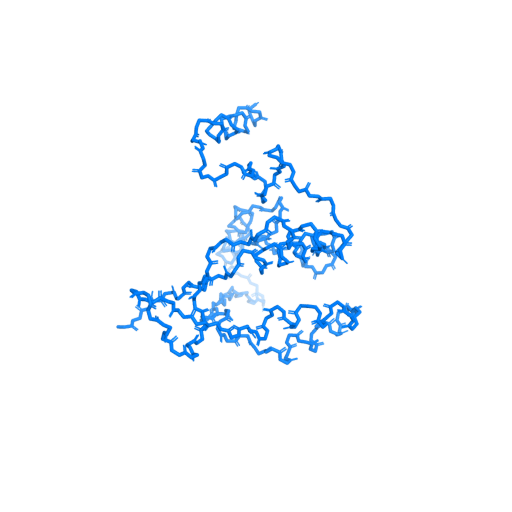TOM 896 C C . PHE A 1 112 ? 16.428 -8.655 -6.728 1.00 59.69 112 PHE A C 1
ATOM 898 O O . PHE A 1 112 ? 16.553 -9.766 -7.238 1.00 59.69 112 PHE A O 1
ATOM 905 N N . VAL A 1 113 ? 17.127 -7.594 -7.144 1.00 50.03 113 VAL A N 1
ATOM 906 C CA . VAL A 1 113 ? 18.123 -7.530 -8.221 1.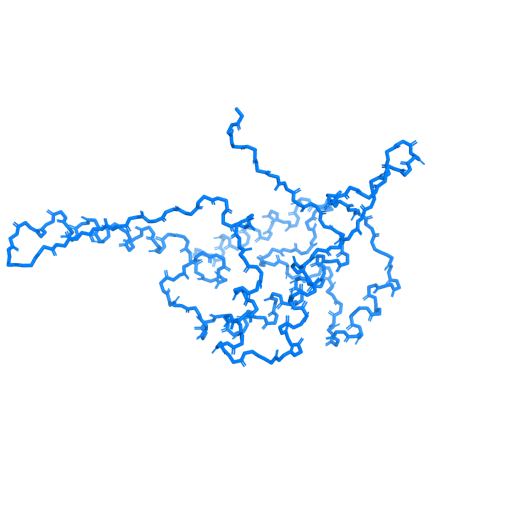00 50.03 113 VAL A CA 1
ATOM 907 C C . VAL A 1 113 ? 19.498 -7.391 -7.567 1.00 50.03 113 VAL A C 1
ATOM 909 O O . VAL A 1 113 ? 19.699 -6.485 -6.766 1.00 50.03 113 VAL A O 1
ATOM 912 N N . ARG A 1 114 ? 20.452 -8.270 -7.894 1.00 43.06 114 ARG A N 1
ATOM 913 C CA . ARG A 1 114 ? 21.863 -8.118 -7.491 1.00 43.06 114 ARG A CA 1
ATOM 914 C C . ARG A 1 114 ? 22.473 -6.904 -8.199 1.00 43.06 114 ARG A C 1
ATOM 916 O O . ARG A 1 114 ? 22.224 -6.696 -9.382 1.00 43.06 114 ARG A O 1
ATOM 923 N N . GLY A 1 115 ? 23.296 -6.133 -7.501 1.00 46.00 115 GLY A N 1
ATOM 924 C CA . GLY A 1 115 ? 23.994 -4.970 -8.045 1.00 46.00 115 GLY A CA 1
ATOM 925 C C . GLY A 1 115 ? 25.304 -4.753 -7.301 1.00 46.00 115 GLY A C 1
ATOM 926 O O . GLY A 1 115 ? 25.460 -5.221 -6.182 1.00 46.00 115 GLY A O 1
ATOM 927 N N . SER A 1 116 ? 26.262 -4.099 -7.943 1.00 40.62 116 SER A N 1
ATOM 928 C CA . SER A 1 116 ? 27.587 -3.803 -7.390 1.00 40.62 116 SER A CA 1
ATOM 929 C C . SER A 1 116 ? 27.742 -2.297 -7.206 1.00 40.62 116 SER A C 1
ATOM 931 O O . SER A 1 116 ? 27.285 -1.525 -8.051 1.00 40.62 116 SER A O 1
ATOM 933 N N . ILE A 1 117 ? 28.405 -1.873 -6.132 1.00 44.88 117 ILE A N 1
ATOM 934 C CA . ILE A 1 117 ? 28.707 -0.459 -5.883 1.00 44.88 117 ILE A CA 1
ATOM 935 C C . ILE A 1 117 ? 30.108 -0.173 -6.432 1.00 44.88 117 ILE A C 1
ATOM 937 O O . ILE A 1 117 ? 31.066 -0.864 -6.089 1.00 44.88 117 ILE A O 1
ATOM 941 N N . ILE A 1 118 ? 30.230 0.854 -7.275 1.00 48.31 118 ILE A N 1
ATOM 942 C CA . ILE A 1 118 ? 31.529 1.367 -7.722 1.00 48.31 118 ILE A CA 1
ATOM 943 C C . ILE A 1 118 ? 31.952 2.464 -6.745 1.00 48.31 118 ILE A C 1
ATOM 945 O O . ILE A 1 118 ? 31.287 3.495 -6.651 1.00 48.31 118 ILE A O 1
ATOM 949 N N . HIS A 1 119 ? 33.050 2.248 -6.020 1.00 39.53 119 HIS A N 1
ATOM 950 C CA . HIS A 1 119 ? 33.655 3.257 -5.152 1.00 39.53 119 HIS A CA 1
ATOM 951 C C . HIS A 1 119 ? 35.065 3.567 -5.659 1.00 39.53 119 HIS A C 1
ATOM 953 O O . HIS A 1 119 ? 35.887 2.663 -5.789 1.00 39.53 119 HIS A O 1
ATOM 959 N N . ASN A 1 120 ? 35.331 4.835 -5.989 1.00 38.56 120 ASN A N 1
ATOM 960 C CA . ASN A 1 120 ? 36.622 5.314 -6.507 1.00 38.56 120 ASN A CA 1
ATOM 961 C C . ASN A 1 120 ? 37.163 4.504 -7.704 1.00 38.56 120 ASN A C 1
ATOM 963 O O . ASN A 1 120 ? 38.351 4.216 -7.778 1.00 38.56 120 ASN A O 1
ATOM 967 N N . GLY A 1 121 ? 36.286 4.101 -8.630 1.00 47.38 121 GLY A N 1
ATOM 968 C CA . GLY A 1 121 ? 36.667 3.339 -9.827 1.00 47.38 121 GLY A CA 1
ATOM 969 C C . GLY A 1 121 ? 36.838 1.829 -9.618 1.00 47.38 121 GLY A C 1
ATOM 970 O O . GLY A 1 121 ? 37.005 1.108 -10.597 1.00 47.38 121 GLY A O 1
ATOM 971 N N . HIS A 1 122 ? 36.722 1.327 -8.385 1.00 40.00 122 HIS A N 1
ATOM 972 C CA . HIS A 1 122 ? 36.785 -0.104 -8.090 1.00 40.00 122 HIS A CA 1
ATOM 973 C C . HIS A 1 122 ? 35.391 -0.701 -7.871 1.00 40.00 122 HIS A C 1
ATOM 975 O O . HIS A 1 122 ? 34.565 -0.156 -7.133 1.00 40.00 122 HIS A O 1
ATOM 981 N N . ILE A 1 123 ? 35.140 -1.847 -8.512 1.00 54.69 123 ILE A N 1
ATOM 982 C CA . ILE A 1 123 ? 33.931 -2.650 -8.313 1.00 54.69 123 ILE A CA 1
ATOM 983 C C . ILE A 1 123 ? 34.103 -3.408 -6.998 1.00 54.69 123 ILE A C 1
ATOM 985 O O . ILE A 1 123 ? 34.832 -4.397 -6.932 1.00 54.69 123 ILE A O 1
ATOM 989 N N . MET A 1 124 ? 33.434 -2.948 -5.945 1.00 47.53 124 MET A N 1
ATOM 990 C CA . MET A 1 124 ? 33.272 -3.757 -4.740 1.00 47.53 124 MET A CA 1
ATOM 991 C C . MET A 1 124 ? 32.151 -4.765 -5.008 1.00 47.53 124 MET A C 1
ATOM 993 O O . MET A 1 124 ? 31.162 -4.399 -5.644 1.00 47.53 124 MET A O 1
ATOM 997 N N . GLY A 1 125 ? 32.376 -6.026 -4.604 1.00 46.06 125 GLY A N 1
ATOM 998 C CA . GLY A 1 125 ? 31.649 -7.240 -5.013 1.00 46.06 125 GLY A CA 1
ATOM 999 C C . GLY A 1 125 ? 30.120 -7.223 -4.836 1.00 46.06 125 GLY A C 1
ATOM 1000 O O . GLY A 1 125 ? 29.514 -6.172 -4.655 1.00 46.06 125 GLY A O 1
ATOM 1001 N N . PRO A 1 126 ? 29.434 -8.377 -4.918 1.00 44.53 126 PRO A N 1
ATOM 1002 C CA . PRO A 1 126 ? 27.976 -8.405 -4.866 1.00 44.53 126 PRO A CA 1
ATOM 1003 C C . PRO A 1 126 ? 27.489 -8.053 -3.454 1.00 44.53 126 PRO A C 1
ATOM 1005 O O . PRO A 1 126 ? 27.300 -8.918 -2.605 1.00 44.53 126 PRO A O 1
ATOM 1008 N N . ILE A 1 127 ? 27.287 -6.764 -3.205 1.00 42.75 127 ILE A N 1
ATOM 1009 C CA . ILE A 1 127 ? 26.602 -6.243 -2.030 1.00 42.75 127 ILE A CA 1
ATOM 1010 C C . ILE A 1 127 ? 25.147 -6.082 -2.445 1.00 42.75 127 ILE A C 1
ATOM 1012 O O . ILE A 1 127 ? 24.877 -5.477 -3.472 1.00 42.75 127 ILE A O 1
ATOM 1016 N N . THR A 1 128 ? 24.206 -6.609 -1.669 1.00 37.97 128 THR A N 1
ATOM 1017 C CA . THR A 1 128 ? 22.759 -6.382 -1.798 1.00 37.97 128 THR A CA 1
ATOM 1018 C C . THR A 1 128 ? 22.486 -4.892 -2.115 1.00 37.97 128 THR A C 1
ATOM 1020 O O . THR A 1 128 ? 22.631 -4.072 -1.208 1.00 37.97 128 THR A O 1
ATOM 1023 N N . PRO A 1 129 ? 22.193 -4.471 -3.372 1.00 40.19 129 PRO A N 1
ATOM 1024 C CA . PRO A 1 129 ? 22.337 -3.069 -3.753 1.00 40.19 129 PRO A CA 1
ATOM 1025 C C . PRO A 1 129 ? 21.365 -2.128 -3.050 1.00 40.19 129 PRO A C 1
ATOM 1027 O O . PRO A 1 129 ? 20.148 -2.185 -3.225 1.00 40.19 129 PRO A O 1
ATOM 1030 N N . SER A 1 130 ? 21.952 -1.131 -2.400 1.00 36.22 130 SER A N 1
ATOM 1031 C CA . SER A 1 130 ? 21.603 0.258 -2.660 1.00 36.22 130 SER A CA 1
ATOM 1032 C C . SER A 1 130 ? 22.348 0.750 -3.914 1.00 36.22 130 SER A C 1
ATOM 1034 O O . SER A 1 130 ? 23.577 0.746 -3.925 1.00 36.22 130 SER A O 1
ATOM 1036 N N . SER A 1 131 ? 21.591 1.249 -4.898 1.00 45.91 131 SER A N 1
ATOM 1037 C CA . SER A 1 131 ? 21.881 2.373 -5.819 1.00 45.91 131 SER A CA 1
ATOM 1038 C C . SER A 1 131 ? 22.283 2.063 -7.266 1.00 45.91 131 SER A C 1
ATOM 1040 O O . SER A 1 131 ? 23.188 1.275 -7.488 1.00 45.91 131 SER A O 1
ATOM 1042 N N . SER A 1 132 ? 21.709 2.805 -8.240 1.00 39.91 132 SER A N 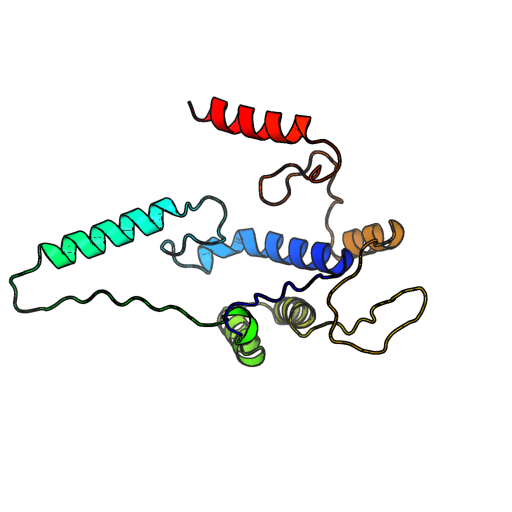1
ATOM 1043 C CA . SER A 1 132 ? 22.494 3.505 -9.291 1.00 39.91 132 SER A CA 1
ATOM 1044 C C . SER A 1 132 ? 21.664 4.502 -10.155 1.00 39.91 132 SER A C 1
ATOM 1046 O O . SER A 1 132 ? 20.501 4.211 -10.467 1.00 39.91 132 SER A O 1
ATOM 1048 N N . PRO A 1 133 ? 22.234 5.671 -10.535 1.00 45.09 133 PRO A N 1
ATOM 1049 C CA . PRO A 1 133 ? 21.682 6.665 -11.460 1.00 45.09 133 PRO A CA 1
ATOM 1050 C C . PRO A 1 133 ? 22.032 6.357 -12.934 1.00 45.09 133 PRO A C 1
ATOM 1052 O O . PRO A 1 133 ? 23.093 5.823 -13.222 1.00 45.09 133 PRO A O 1
ATOM 1055 N N . ASN A 1 134 ? 21.174 6.797 -13.858 1.00 46.31 134 ASN A N 1
ATOM 1056 C CA . ASN A 1 134 ? 21.339 6.802 -15.326 1.00 46.31 134 ASN A CA 1
ATOM 1057 C C . ASN A 1 134 ? 21.024 5.491 -16.072 1.00 46.31 134 ASN A C 1
ATOM 1059 O O . ASN A 1 134 ? 21.840 4.584 -16.181 1.00 46.31 134 ASN A O 1
ATOM 1063 N N . THR A 1 135 ? 19.830 5.464 -16.672 1.00 49.72 135 THR A N 1
ATOM 1064 C CA . THR A 1 135 ? 19.446 4.548 -17.758 1.00 49.72 135 THR A CA 1
ATOM 1065 C C . THR A 1 135 ? 19.579 5.286 -19.092 1.00 49.72 135 THR A C 1
ATOM 1067 O O . THR A 1 135 ? 19.089 6.413 -19.208 1.00 49.72 135 THR A O 1
ATOM 1070 N N . GLU A 1 136 ? 20.192 4.660 -20.096 1.00 48.94 136 GLU A N 1
ATOM 1071 C CA . GLU A 1 136 ? 20.339 5.208 -21.452 1.00 48.94 136 GLU A CA 1
ATOM 1072 C C . GLU A 1 136 ? 18.989 5.344 -22.186 1.00 48.94 136 GLU A C 1
ATOM 1074 O O . GLU A 1 136 ? 18.053 4.568 -21.970 1.00 48.94 136 GLU A O 1
ATOM 1079 N N . ALA A 1 137 ? 18.872 6.339 -23.072 1.00 50.97 137 ALA A N 1
ATOM 1080 C CA . ALA A 1 137 ? 17.625 6.671 -23.775 1.00 50.97 137 ALA A CA 1
ATOM 1081 C C . ALA A 1 137 ? 17.085 5.519 -24.651 1.00 50.97 137 ALA A C 1
ATOM 1083 O O . ALA A 1 137 ? 15.876 5.319 -24.751 1.00 50.97 137 ALA A O 1
ATOM 1084 N N . THR A 1 138 ? 17.974 4.701 -25.211 1.00 52.88 138 THR A N 1
ATOM 1085 C CA . THR A 1 138 ? 17.651 3.503 -26.002 1.00 52.88 138 THR A CA 1
ATOM 1086 C C . THR A 1 138 ? 16.936 2.431 -25.177 1.00 52.88 138 THR A C 1
ATOM 1088 O O . THR A 1 138 ? 15.934 1.871 -25.624 1.00 52.88 138 THR A O 1
ATOM 1091 N N . GLN A 1 139 ? 17.375 2.196 -23.936 1.00 48.22 139 GLN A N 1
ATOM 1092 C CA . GLN A 1 139 ? 16.707 1.268 -23.017 1.00 48.22 139 GLN A CA 1
ATOM 1093 C C . GLN A 1 139 ? 15.327 1.774 -22.583 1.00 48.22 139 GLN A C 1
ATOM 1095 O O . GLN A 1 139 ? 14.408 0.973 -22.416 1.00 48.22 139 GLN A O 1
ATOM 1100 N N . ARG A 1 140 ? 15.145 3.091 -22.424 1.00 51.19 140 ARG A N 1
ATOM 1101 C CA . ARG A 1 140 ? 13.840 3.679 -22.068 1.00 51.19 140 ARG A CA 1
ATOM 1102 C C . ARG A 1 140 ? 12.807 3.430 -23.164 1.00 51.19 140 ARG A C 1
ATOM 1104 O O . ARG A 1 140 ? 11.715 2.955 -22.863 1.00 51.19 140 ARG A O 1
ATOM 1111 N N . HIS A 1 141 ? 13.194 3.648 -24.420 1.00 53.50 141 HIS A N 1
ATOM 1112 C CA . HIS A 1 141 ? 12.330 3.411 -25.572 1.00 53.50 141 HIS A CA 1
ATOM 1113 C C . HIS A 1 141 ? 11.931 1.930 -25.699 1.00 53.50 141 HIS A C 1
ATOM 1115 O O . HIS A 1 141 ? 10.753 1.615 -25.846 1.00 53.50 141 HIS A O 1
ATOM 1121 N N . GLN A 1 142 ? 12.877 1.000 -25.531 1.00 47.69 142 GLN A N 1
ATOM 1122 C CA . GLN A 1 142 ? 12.588 -0.442 -25.558 1.00 47.69 142 GLN A CA 1
ATOM 1123 C C . GLN A 1 142 ? 11.644 -0.888 -24.429 1.00 47.69 142 GLN A C 1
ATOM 1125 O O . GLN A 1 142 ? 10.762 -1.722 -24.654 1.00 47.69 142 GLN A O 1
ATOM 1130 N N . ILE A 1 143 ? 11.796 -0.325 -23.225 1.00 52.91 143 ILE A N 1
ATOM 1131 C CA . ILE A 1 143 ? 10.916 -0.599 -22.080 1.00 52.91 143 ILE A CA 1
ATOM 1132 C C . ILE A 1 143 ? 9.505 -0.055 -22.341 1.00 52.91 143 ILE A C 1
ATOM 1134 O O . ILE A 1 143 ? 8.533 -0.772 -22.106 1.00 52.91 143 ILE A O 1
ATOM 1138 N N . CYS A 1 144 ? 9.375 1.169 -22.859 1.00 47.03 144 CYS A N 1
ATOM 1139 C CA . CYS A 1 144 ? 8.085 1.769 -23.211 1.00 47.03 144 CYS A CA 1
ATOM 1140 C C . CYS A 1 144 ? 7.343 0.952 -24.276 1.00 47.03 144 CYS A C 1
ATOM 1142 O O . CYS A 1 144 ? 6.163 0.648 -24.096 1.00 47.03 144 CYS A O 1
ATOM 1144 N N . THR A 1 145 ? 8.047 0.505 -25.319 1.00 53.69 145 THR A N 1
ATOM 1145 C CA . THR A 1 145 ? 7.482 -0.342 -26.379 1.00 53.69 145 THR A CA 1
ATOM 1146 C C . THR A 1 145 ? 7.080 -1.721 -25.855 1.00 53.69 145 THR A C 1
ATOM 1148 O O . THR A 1 145 ? 5.970 -2.177 -26.114 1.00 53.69 145 THR A O 1
ATOM 1151 N N . SER A 1 146 ? 7.922 -2.364 -25.038 1.00 45.22 146 SER A N 1
ATOM 1152 C CA . SER A 1 146 ? 7.632 -3.695 -24.474 1.00 45.22 146 SER A CA 1
ATOM 1153 C C . SER A 1 146 ? 6.489 -3.678 -23.454 1.00 45.22 146 SER A C 1
ATOM 1155 O O . SER A 1 146 ? 5.759 -4.656 -23.307 1.00 45.22 146 SER A O 1
ATOM 1157 N N . LEU A 1 147 ? 6.327 -2.566 -22.731 1.00 46.75 147 LEU A N 1
ATOM 1158 C CA . LEU A 1 147 ? 5.234 -2.366 -21.781 1.00 46.75 147 LEU A CA 1
ATOM 1159 C C . LEU A 1 147 ? 3.983 -1.763 -22.440 1.00 46.75 147 LEU A C 1
ATOM 1161 O O . LEU A 1 147 ? 2.949 -1.698 -21.775 1.00 46.75 147 LEU A O 1
ATOM 1165 N N . GLY A 1 148 ? 4.048 -1.351 -23.710 1.00 47.12 148 GLY A N 1
ATOM 1166 C CA . GLY A 1 148 ? 2.941 -0.741 -24.450 1.00 47.12 148 GLY A CA 1
ATOM 1167 C C . GLY A 1 148 ? 2.476 0.588 -23.855 1.00 47.12 148 GLY A C 1
ATOM 1168 O O . GLY A 1 148 ? 1.274 0.810 -23.747 1.00 47.12 148 GLY A O 1
ATOM 1169 N N . MET A 1 149 ? 3.400 1.434 -23.385 1.00 49.31 149 MET A N 1
ATOM 1170 C CA . MET A 1 149 ? 3.075 2.698 -22.713 1.00 49.31 149 MET A CA 1
ATOM 1171 C C . MET A 1 149 ? 3.749 3.904 -23.377 1.00 49.31 149 MET A C 1
ATOM 1173 O O . MET A 1 149 ? 4.925 3.807 -23.733 1.00 49.31 149 MET A O 1
ATOM 1177 N N . PRO A 1 150 ? 3.044 5.047 -23.499 1.00 53.50 150 PRO A N 1
ATOM 1178 C CA . PRO A 1 150 ? 3.624 6.270 -24.037 1.00 53.50 150 PRO A CA 1
ATOM 1179 C C . PRO A 1 150 ? 4.686 6.829 -23.084 1.00 53.50 150 PRO A C 1
ATOM 1181 O O . PRO A 1 150 ? 4.543 6.765 -21.858 1.00 53.50 150 PRO A O 1
ATOM 1184 N N . GLU A 1 151 ? 5.764 7.364 -23.652 1.00 56.06 151 GLU A N 1
ATOM 1185 C CA . GLU A 1 151 ? 6.820 8.021 -22.886 1.00 56.06 151 GLU A CA 1
ATOM 1186 C C . GLU A 1 151 ? 6.280 9.303 -22.237 1.00 56.06 151 GLU A C 1
ATOM 1188 O O . GLU A 1 151 ? 5.526 10.067 -22.840 1.00 56.06 151 GLU A O 1
ATOM 1193 N N . ALA A 1 152 ? 6.621 9.507 -20.967 1.00 56.78 152 ALA A N 1
ATOM 1194 C CA . ALA A 1 152 ? 6.129 10.634 -20.194 1.00 56.78 152 ALA A CA 1
ATOM 1195 C C . ALA A 1 152 ? 6.847 11.920 -20.638 1.00 56.78 152 ALA A C 1
ATOM 1197 O O . ALA A 1 152 ? 8.056 12.042 -20.450 1.00 56.78 152 ALA A O 1
ATOM 1198 N N . THR A 1 153 ? 6.106 12.873 -21.206 1.00 58.38 153 THR A N 1
ATOM 1199 C CA . THR A 1 153 ? 6.613 14.200 -21.592 1.00 58.38 153 THR A CA 1
ATOM 1200 C C . THR A 1 153 ? 6.894 15.077 -20.366 1.00 58.38 153 THR A C 1
ATOM 1202 O O . THR A 1 153 ? 6.440 14.773 -19.258 1.00 58.38 153 THR A O 1
ATOM 1205 N N . ASP A 1 154 ? 7.639 16.172 -20.536 1.00 55.03 154 ASP A N 1
ATOM 1206 C CA . ASP A 1 154 ? 8.003 17.086 -19.437 1.00 55.03 154 ASP A CA 1
ATOM 1207 C C . ASP A 1 154 ? 6.778 17.697 -18.720 1.00 55.03 154 ASP A C 1
ATOM 1209 O O . ASP A 1 154 ? 6.854 18.017 -17.532 1.00 55.03 154 ASP A O 1
ATOM 1213 N N . ASP A 1 155 ? 5.627 17.744 -19.396 1.00 57.59 155 ASP A N 1
ATOM 1214 C CA . ASP A 1 155 ? 4.345 18.226 -18.858 1.00 57.59 155 ASP A CA 1
ATOM 1215 C C . ASP A 1 155 ? 3.550 17.158 -18.084 1.00 57.59 155 ASP A C 1
ATOM 1217 O O . ASP A 1 155 ? 2.464 17.415 -17.559 1.00 57.59 155 ASP A O 1
ATOM 1221 N N . SER A 1 156 ? 4.064 15.930 -17.999 1.00 59.75 156 SER A N 1
ATOM 1222 C CA . SER A 1 156 ? 3.389 14.843 -17.290 1.00 59.75 156 SER A CA 1
ATOM 1223 C C . SER A 1 156 ? 3.464 15.001 -15.765 1.00 59.75 156 SER A C 1
ATOM 1225 O O . SER A 1 156 ? 4.395 15.576 -15.195 1.00 59.75 156 SER A O 1
ATOM 1227 N N . LEU A 1 157 ? 2.462 14.461 -15.064 1.00 59.19 157 LEU A N 1
ATOM 1228 C CA . LEU A 1 157 ? 2.406 14.467 -13.602 1.00 59.19 157 LEU A CA 1
ATOM 1229 C C . LEU A 1 157 ? 2.903 13.132 -13.033 1.00 59.19 157 LEU A C 1
ATOM 1231 O O . LEU A 1 157 ? 2.343 12.065 -13.293 1.00 59.19 157 LEU A O 1
ATOM 1235 N N . TYR A 1 158 ? 3.899 13.189 -12.154 1.00 49.44 158 TYR A N 1
ATOM 1236 C CA . TYR A 1 158 ? 4.340 12.077 -11.327 1.00 49.44 158 TYR A CA 1
ATOM 1237 C C . TYR A 1 158 ? 3.755 12.191 -9.913 1.00 49.44 158 TYR A C 1
ATOM 1239 O O . TYR A 1 158 ? 4.092 13.093 -9.156 1.00 49.44 158 TYR A O 1
ATOM 1247 N N . LEU A 1 159 ? 2.873 11.255 -9.527 1.00 50.25 159 LEU A N 1
ATOM 1248 C CA . LEU A 1 159 ? 2.211 11.260 -8.200 1.00 50.25 159 LEU A CA 1
ATOM 1249 C C . LEU A 1 159 ? 1.431 12.560 -7.902 1.00 50.25 159 LEU A C 1
ATOM 1251 O O . LEU A 1 159 ? 1.291 12.949 -6.748 1.00 50.25 159 LEU A O 1
ATOM 1255 N N . GLY A 1 160 ? 0.908 13.227 -8.936 1.00 51.16 160 GLY A N 1
ATOM 1256 C CA . GLY A 1 160 ? 0.189 14.496 -8.778 1.00 51.16 160 GLY A CA 1
ATOM 1257 C C . GLY A 1 160 ? 1.097 15.715 -8.583 1.00 51.16 160 GLY A C 1
ATOM 1258 O O . GLY A 1 160 ? 0.602 16.771 -8.183 1.00 51.16 160 GLY A O 1
ATOM 1259 N N . LEU A 1 161 ? 2.394 15.563 -8.868 1.00 52.44 161 LEU A N 1
ATOM 1260 C CA . LEU A 1 161 ? 3.400 16.618 -8.927 1.00 52.44 161 LEU A CA 1
ATOM 1261 C C . LEU A 1 161 ? 4.018 16.664 -10.337 1.00 52.44 161 LEU A C 1
ATOM 1263 O O . LEU A 1 161 ? 4.110 15.617 -10.975 1.00 52.44 161 LEU A O 1
ATOM 1267 N N . PRO A 1 162 ? 4.460 17.828 -10.837 1.00 55.75 162 PRO A N 1
ATOM 1268 C CA . PRO A 1 162 ? 5.129 17.931 -12.136 1.00 55.75 162 PRO A CA 1
ATOM 1269 C C . PRO A 1 162 ? 6.363 17.023 -12.223 1.00 55.75 162 PRO A C 1
ATOM 1271 O O . PRO A 1 162 ? 7.119 16.921 -11.260 1.00 55.75 162 PRO A O 1
ATOM 1274 N N . ASN A 1 163 ? 6.608 16.393 -13.374 1.00 51.88 163 ASN A N 1
ATOM 1275 C CA . ASN A 1 163 ? 7.761 15.504 -13.599 1.00 51.88 163 ASN A CA 1
ATOM 1276 C C . ASN A 1 163 ? 9.127 16.245 -13.613 1.00 51.88 163 ASN A C 1
ATOM 1278 O O . ASN A 1 163 ? 10.185 15.625 -13.644 1.00 51.88 163 ASN A O 1
ATOM 1282 N N . ILE A 1 164 ? 9.122 17.581 -13.502 1.00 56.91 164 ILE A N 1
ATOM 1283 C CA . ILE A 1 164 ? 10.297 18.480 -13.527 1.00 56.91 164 ILE A CA 1
ATOM 1284 C C . ILE A 1 164 ? 11.072 18.492 -12.182 1.00 56.91 164 ILE A C 1
ATOM 1286 O O . ILE A 1 164 ? 11.980 19.305 -11.974 1.00 56.91 164 ILE A O 1
ATOM 1290 N N . ILE A 1 165 ? 10.745 17.601 -11.236 1.00 48.81 165 ILE A N 1
ATOM 1291 C CA . ILE A 1 165 ? 11.351 17.570 -9.894 1.00 48.81 165 ILE A CA 1
ATOM 1292 C C . ILE A 1 165 ? 12.871 17.374 -9.999 1.00 48.81 165 ILE A C 1
ATOM 1294 O O . ILE A 1 165 ? 13.371 16.276 -10.231 1.00 48.81 165 ILE A O 1
ATOM 1298 N N . GLY A 1 166 ? 13.601 18.478 -9.812 1.00 46.41 166 GLY A N 1
ATOM 1299 C CA . GLY A 1 166 ? 15.061 18.525 -9.753 1.00 46.41 166 GLY A CA 1
ATOM 1300 C C . GLY A 1 166 ? 15.709 19.630 -10.589 1.00 46.41 166 GLY A C 1
ATOM 1301 O O . GLY A 1 166 ? 16.769 20.108 -10.201 1.00 46.41 166 GLY A O 1
ATOM 1302 N N . ARG A 1 167 ? 15.095 20.082 -11.697 1.00 51.09 167 ARG A N 1
ATOM 1303 C CA . ARG A 1 167 ? 15.768 21.008 -12.640 1.00 51.09 167 ARG A CA 1
ATOM 1304 C C . ARG A 1 167 ? 15.468 22.492 -12.419 1.00 51.09 167 ARG A C 1
ATOM 1306 O O . ARG A 1 167 ? 16.365 23.311 -12.583 1.00 51.09 167 ARG A O 1
ATOM 1313 N N . LYS A 1 168 ? 14.242 22.865 -12.033 1.00 54.75 168 LYS A N 1
ATOM 1314 C CA . LYS A 1 168 ? 13.863 24.262 -11.731 1.00 54.75 168 LYS A CA 1
ATOM 1315 C C . LYS A 1 168 ? 12.843 24.299 -10.589 1.00 54.75 168 LYS A C 1
ATOM 1317 O O . LYS A 1 168 ? 11.847 23.586 -10.631 1.00 54.75 168 LYS A O 1
ATOM 1322 N N . LYS A 1 169 ? 13.095 25.122 -9.563 1.00 58.38 169 LYS A N 1
ATOM 1323 C CA . LYS A 1 169 ? 12.227 25.256 -8.371 1.00 58.38 169 LYS A CA 1
ATOM 1324 C C . LYS A 1 169 ? 10.994 26.139 -8.620 1.00 58.38 169 LYS A C 1
ATOM 1326 O O . LYS A 1 169 ? 9.952 25.915 -8.014 1.00 58.38 169 LYS A O 1
ATOM 1331 N N . THR A 1 170 ? 11.099 27.102 -9.533 1.00 66.19 170 THR A N 1
ATOM 1332 C CA . THR A 1 170 ? 10.060 28.099 -9.847 1.00 66.19 170 THR A CA 1
ATOM 1333 C C . THR A 1 170 ? 8.744 27.499 -10.371 1.00 66.19 170 THR A C 1
ATOM 1335 O O . THR A 1 170 ? 7.706 27.804 -9.789 1.00 66.19 170 THR A O 1
ATOM 1338 N N . PRO A 1 171 ? 8.746 26.577 -11.360 1.00 63.78 171 PRO A N 1
ATOM 1339 C CA . PRO A 1 171 ? 7.506 26.010 -11.909 1.00 63.78 171 PRO A CA 1
ATOM 1340 C C . PRO A 1 171 ? 6.747 25.139 -10.896 1.00 63.78 171 PRO A C 1
ATOM 1342 O O . PRO A 1 171 ? 5.526 25.030 -10.935 1.00 63.78 171 PRO A O 1
ATOM 1345 N N . ILE A 1 172 ? 7.467 24.515 -9.957 1.00 65.69 172 ILE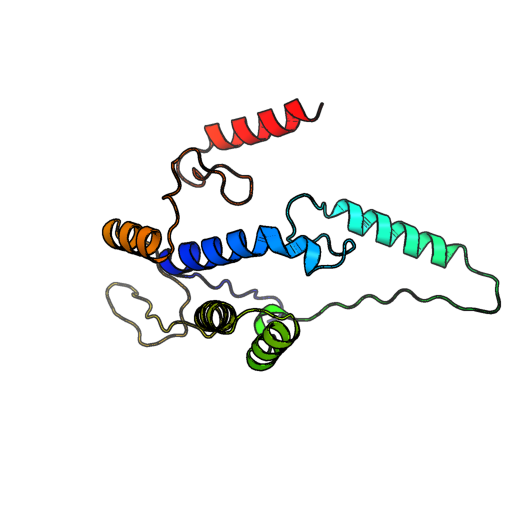 A N 1
ATOM 1346 C CA . ILE A 1 172 ? 6.881 23.663 -8.911 1.00 65.69 172 ILE A CA 1
ATOM 1347 C C . ILE A 1 172 ? 6.142 24.516 -7.879 1.00 65.69 172 ILE A C 1
ATOM 1349 O O . ILE A 1 172 ? 5.034 24.172 -7.471 1.00 65.69 172 ILE A O 1
ATOM 1353 N N . LEU A 1 173 ? 6.749 25.628 -7.456 1.00 70.00 173 LEU A N 1
ATOM 1354 C CA . LEU A 1 173 ? 6.121 26.567 -6.527 1.00 70.00 173 LEU A CA 1
ATOM 1355 C C . LEU A 1 173 ? 4.892 27.226 -7.154 1.00 70.00 173 LEU A C 1
ATOM 1357 O O . LEU A 1 173 ? 3.886 27.393 -6.475 1.00 70.00 173 LEU A O 1
ATOM 1361 N N . GLU A 1 174 ? 4.946 27.526 -8.448 1.00 71.88 174 GLU A N 1
ATOM 1362 C CA . GLU A 1 174 ? 3.813 28.049 -9.208 1.00 71.88 174 GLU A CA 1
ATOM 1363 C C . GLU A 1 174 ? 2.678 27.020 -9.338 1.00 71.88 174 GLU A C 1
ATOM 1365 O O . GLU A 1 174 ? 1.525 27.340 -9.054 1.00 71.88 174 GLU A O 1
ATOM 1370 N N . PHE A 1 175 ? 2.993 25.752 -9.629 1.00 71.00 175 PHE A N 1
ATOM 1371 C CA . PHE A 1 175 ? 2.015 24.659 -9.620 1.00 71.00 175 PHE A CA 1
ATOM 1372 C C . PHE A 1 175 ? 1.347 24.477 -8.246 1.00 71.00 175 PHE A C 1
ATOM 1374 O O . PHE A 1 175 ? 0.125 24.347 -8.156 1.00 71.00 175 PHE A O 1
ATOM 1381 N N . LEU A 1 176 ? 2.132 24.486 -7.161 1.00 67.88 176 LEU A N 1
ATOM 1382 C CA . LEU A 1 176 ? 1.609 24.383 -5.795 1.00 67.88 176 LEU A CA 1
ATOM 1383 C C . LEU A 1 176 ? 0.748 25.597 -5.430 1.00 67.88 176 LEU A C 1
ATOM 1385 O O . LEU A 1 176 ? -0.335 25.420 -4.874 1.00 67.88 176 LEU A O 1
ATOM 1389 N N . LYS A 1 177 ? 1.188 26.810 -5.787 1.00 74.94 177 LYS A N 1
ATOM 1390 C CA . LYS A 1 177 ? 0.442 28.056 -5.579 1.00 74.94 177 LYS A CA 1
ATOM 1391 C C . LYS A 1 177 ? -0.902 28.016 -6.305 1.00 74.94 177 LYS A C 1
ATOM 1393 O O . LYS A 1 177 ? -1.925 28.243 -5.672 1.00 74.94 177 LYS A O 1
ATOM 1398 N N . ASN A 1 178 ? -0.922 27.641 -7.582 1.00 74.06 178 ASN A N 1
ATOM 1399 C CA . ASN A 1 178 ? -2.153 27.551 -8.371 1.00 74.06 178 ASN A CA 1
ATOM 1400 C C . ASN A 1 178 ? -3.119 26.496 -7.814 1.00 74.06 178 ASN A C 1
ATOM 1402 O O . ASN A 1 178 ? -4.325 26.715 -7.778 1.00 74.06 178 ASN A O 1
ATOM 1406 N N . LYS A 1 179 ? -2.604 25.374 -7.296 1.00 71.25 179 LYS A N 1
ATOM 1407 C CA . LYS A 1 179 ? -3.428 24.331 -6.666 1.00 71.25 179 LYS A CA 1
ATOM 1408 C C . LYS A 1 179 ? -4.023 24.756 -5.319 1.00 71.25 179 LYS A C 1
ATOM 1410 O O . LYS A 1 179 ? -5.068 24.241 -4.936 1.00 71.25 179 LYS A O 1
ATOM 1415 N N . VAL A 1 180 ? -3.355 25.651 -4.591 1.00 69.50 180 VAL A N 1
ATOM 1416 C CA . VAL A 1 180 ? -3.868 26.237 -3.341 1.00 69.50 180 VAL A CA 1
ATOM 1417 C C . VAL A 1 180 ? -4.853 27.371 -3.630 1.00 69.50 180 VAL A C 1
ATOM 1419 O O . VAL A 1 180 ? -5.868 27.452 -2.954 1.00 69.50 180 VAL A O 1
ATOM 1422 N N . ILE A 1 181 ? -4.597 28.200 -4.646 1.00 71.69 181 ILE A N 1
ATOM 1423 C CA . ILE A 1 181 ? -5.498 29.292 -5.046 1.00 71.69 181 ILE A CA 1
ATOM 1424 C C . ILE A 1 181 ? -6.808 28.737 -5.608 1.00 71.69 181 ILE A C 1
ATOM 1426 O O . ILE A 1 181 ? -7.862 29.166 -5.175 1.00 71.69 181 ILE A O 1
ATOM 1430 N N . ASN A 1 182 ? -6.760 27.715 -6.467 1.00 64.44 182 ASN A N 1
ATOM 1431 C CA . ASN A 1 182 ? -7.963 27.079 -7.025 1.00 64.44 182 ASN A CA 1
ATOM 1432 C C . ASN A 1 182 ? -8.734 26.196 -6.016 1.00 64.44 182 ASN A C 1
ATOM 1434 O O . ASN A 1 182 ? -9.645 25.469 -6.407 1.00 64.44 182 ASN A O 1
ATOM 1438 N N . ARG A 1 183 ? -8.324 26.178 -4.739 1.00 54.59 183 ARG A N 1
ATOM 1439 C CA . ARG A 1 183 ? -9.064 25.556 -3.627 1.00 54.59 183 ARG A CA 1
ATOM 1440 C C . ARG A 1 183 ? -9.909 26.566 -2.838 1.00 54.59 183 ARG A C 1
ATOM 1442 O O . ARG A 1 183 ? -10.685 26.115 -1.998 1.00 54.59 183 ARG A O 1
ATOM 1449 N N . ILE A 1 184 ? -9.707 27.869 -3.057 1.00 43.34 184 ILE A N 1
ATOM 1450 C CA . ILE A 1 184 ? -10.519 28.974 -2.518 1.00 43.34 184 ILE A CA 1
ATOM 1451 C C . ILE A 1 184 ? -11.568 29.330 -3.569 1.00 43.34 184 ILE A C 1
ATOM 1453 O O . ILE A 1 184 ? -12.732 29.530 -3.167 1.00 43.34 184 ILE A O 1
#

Organism: Cannabis sativa (NCBI:txid3483)

Radius of gyration: 21.86 Å; chains: 1; bounding box: 62×46×57 Å

Foldseek 3Di:
DPDDDDDAADEPVLVVLVLLLVVVCLVVDPVVDDPQDQPPHPPRDPVVNVVVVVVLVVVQVPPPDDPDHDDDDDDDDPPVLVPDDLVVVLVVCVVVVDDPVSSVSVSVSSVADFDFDQDPNDTDDGDRDRDDYDDDPVVVVVVCVVSVHDDADQQDDDVNFGPCPPPDPVVRVVSVVVVVVVVD

Sequence (184 aa):
MGDLRPIALCNVSYKILSKVLANRMRGLIDHVISPTQSAFIPGRLISDNIMVAFEIMHYLKWKTKGKKGFMAMKFDMSKTYDRVELDYLRAFMHCMGFSGKWINLIMKCVTFVRGSIIHNGHIMGPITPSSSPNTEATQRHQICTSLGMPEATDDSLYLGLPNIIGRKKTPILEFLKNKVINRI